Protein AF-A0A5K1K3C3-F1 (afdb_monomer_lite)

Foldseek 3Di:
DVVVLVVLVVLLVVLLVCLVVDDDPVVLVSLLSNLVSLQVQLVVLVVVCVVDPDLPVSVVSLLSSQASLLCSCFRSVQDDPCRLVVSVVSNQCSLCVRVVQPRLVPLVFQPDDPDDDDDDDDDDDDDDDPDLDQPDADPPDPDGAAEDADDDDLVCCQPPVLAGWYFHPCPCVPFCCLPSQPVLDLVSVCSLQGASHWAKKWWAQEPVDPRIDIDIDGSNVQSVLQVVQVVCVVVVHDRDIWIKRPFGLVCSNRVSVVSRDDDDPQQVSPHQADPVGNVDDFDPDPSSDRAGEIETHPNRDDPDDDDDDPDDPTCFHQYFYCHSVVSDGGGIRHNHDDPPVPPDDPD

Structure (mmCIF, N/CA/C/O backbone):
data_AF-A0A5K1K3C3-F1
#
_entry.id   AF-A0A5K1K3C3-F1
#
loop_
_atom_site.group_PDB
_atom_site.id
_atom_site.type_symbol
_atom_site.label_atom_id
_atom_site.label_alt_id
_atom_site.label_comp_id
_atom_site.label_asym_id
_atom_site.label_entity_id
_atom_site.label_seq_id
_atom_site.pdbx_PDB_ins_code
_atom_site.Cartn_x
_atom_site.Cartn_y
_atom_site.Cartn_z
_atom_site.occupancy
_atom_site.B_iso_or_equiv
_atom_site.auth_seq_id
_atom_site.auth_comp_id
_atom_site.auth_asym_id
_atom_site.auth_atom_id
_atom_site.pdbx_PDB_model_num
ATOM 1 N N . MET A 1 1 ? -6.745 3.877 31.885 1.00 77.50 1 MET A N 1
ATOM 2 C CA . MET A 1 1 ? -6.429 3.803 30.442 1.00 77.50 1 MET A CA 1
ATOM 3 C C . MET A 1 1 ? -5.864 5.116 29.915 1.00 77.50 1 MET A C 1
ATOM 5 O O . MET A 1 1 ? -4.872 5.071 29.201 1.00 77.50 1 MET A O 1
ATOM 9 N N . GLU A 1 2 ? -6.407 6.272 30.310 1.00 81.50 2 GLU A N 1
ATOM 10 C CA . GLU A 1 2 ? -5.939 7.590 29.838 1.00 81.50 2 GLU A CA 1
ATOM 11 C C . GLU A 1 2 ? -4.446 7.870 30.092 1.00 81.50 2 GLU A C 1
ATOM 13 O O . GLU A 1 2 ? -3.729 8.191 29.146 1.00 81.50 2 GLU A O 1
ATOM 18 N N . ASP A 1 3 ? -3.941 7.655 31.315 1.00 86.75 3 ASP A N 1
ATOM 19 C CA . ASP A 1 3 ? -2.515 7.872 31.634 1.00 86.75 3 ASP A CA 1
ATOM 20 C C . ASP A 1 3 ? -1.575 7.007 30.776 1.00 86.75 3 ASP A C 1
ATOM 22 O O . ASP A 1 3 ? -0.525 7.465 30.319 1.00 86.75 3 ASP A O 1
ATOM 26 N N . LEU A 1 4 ? -1.976 5.759 30.505 1.00 87.75 4 LEU A N 1
ATOM 27 C CA . LEU A 1 4 ? -1.226 4.849 29.641 1.00 87.75 4 LEU A CA 1
ATOM 28 C C . LEU A 1 4 ? -1.222 5.349 28.192 1.00 87.75 4 LEU A C 1
ATOM 30 O O . LEU A 1 4 ? -0.165 5.387 27.568 1.00 87.75 4 LEU A O 1
ATOM 34 N N . ARG A 1 5 ? -2.373 5.781 27.660 1.00 90.31 5 ARG A N 1
ATOM 35 C CA . ARG A 1 5 ? -2.473 6.335 26.298 1.00 90.31 5 ARG A CA 1
ATOM 36 C C . ARG A 1 5 ? -1.636 7.598 26.139 1.00 90.31 5 ARG A C 1
ATOM 38 O O . ARG A 1 5 ? -0.954 7.745 25.126 1.00 90.31 5 ARG A O 1
ATOM 45 N N . ALA A 1 6 ? -1.635 8.483 27.134 1.00 93.38 6 ALA A N 1
ATOM 46 C CA . ALA A 1 6 ? -0.799 9.680 27.126 1.00 93.38 6 ALA A CA 1
ATOM 47 C C . ALA A 1 6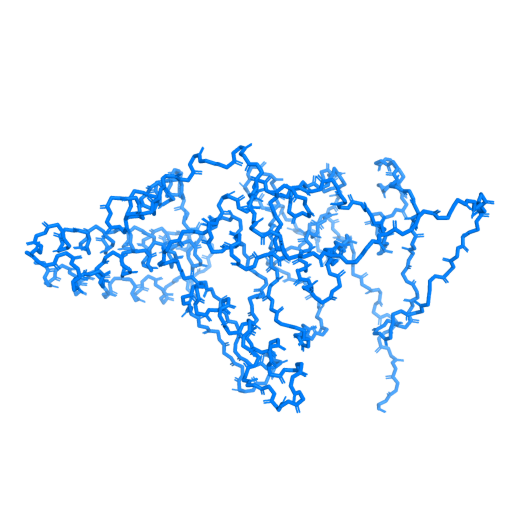 ? 0.696 9.320 27.104 1.00 93.38 6 ALA A C 1
ATOM 49 O O . ALA A 1 6 ? 1.454 9.864 26.296 1.00 93.38 6 ALA A O 1
ATOM 50 N N . ALA A 1 7 ? 1.118 8.359 27.934 1.00 95.88 7 ALA A N 1
ATOM 51 C CA . ALA A 1 7 ? 2.494 7.867 27.951 1.00 95.88 7 ALA A CA 1
ATOM 52 C C . ALA A 1 7 ? 2.900 7.228 26.610 1.00 95.88 7 ALA A C 1
ATOM 54 O O . ALA A 1 7 ? 3.941 7.584 26.055 1.00 95.88 7 ALA A O 1
ATOM 55 N N . LEU A 1 8 ? 2.058 6.350 26.053 1.00 96.62 8 LEU A N 1
ATOM 56 C CA . LEU A 1 8 ? 2.279 5.713 24.752 1.00 96.62 8 LEU A CA 1
ATOM 57 C C . LEU A 1 8 ? 2.338 6.745 23.621 1.00 96.62 8 LEU A C 1
ATOM 59 O O . LEU A 1 8 ? 3.254 6.708 22.810 1.00 96.62 8 LEU A O 1
ATOM 63 N N . THR A 1 9 ? 1.439 7.728 23.604 1.00 95.44 9 THR A N 1
ATOM 64 C CA . THR A 1 9 ? 1.430 8.795 22.587 1.00 95.44 9 THR A CA 1
ATOM 65 C C . THR A 1 9 ? 2.706 9.637 22.637 1.00 95.44 9 THR A C 1
ATOM 67 O O . THR A 1 9 ? 3.264 9.998 21.599 1.00 95.44 9 THR A O 1
ATOM 70 N N . ASN A 1 10 ? 3.203 9.948 23.837 1.00 96.69 10 ASN A N 1
ATOM 71 C CA . ASN A 1 10 ? 4.469 10.662 23.998 1.00 96.69 10 ASN A CA 1
ATOM 72 C C . ASN A 1 10 ? 5.657 9.819 23.518 1.00 96.69 10 ASN A C 1
ATOM 74 O O . ASN A 1 10 ? 6.536 10.343 22.831 1.00 96.69 10 ASN A O 1
ATOM 78 N N . LEU A 1 11 ? 5.658 8.518 23.820 1.00 97.06 11 LEU A N 1
ATOM 79 C CA . LEU A 1 11 ? 6.682 7.595 23.337 1.00 97.06 11 LEU A CA 1
ATOM 80 C C . LEU A 1 11 ? 6.641 7.444 21.810 1.00 97.06 11 LEU A C 1
ATOM 82 O O . LEU A 1 11 ? 7.696 7.473 21.186 1.00 97.06 11 LEU A O 1
ATOM 86 N N . LEU A 1 12 ? 5.453 7.370 21.201 1.00 96.75 12 LEU A N 1
ATOM 87 C CA . LEU A 1 12 ? 5.270 7.305 19.748 1.00 96.75 12 LEU A CA 1
ATOM 88 C C . LEU A 1 12 ? 5.893 8.525 19.059 1.00 96.75 12 LEU A C 1
ATOM 90 O O . LEU A 1 12 ? 6.676 8.386 18.121 1.00 96.75 12 LEU A O 1
ATOM 94 N N . LYS A 1 13 ? 5.597 9.731 19.566 1.00 95.50 13 LYS A N 1
ATOM 95 C CA . LYS A 1 13 ? 6.165 10.992 19.059 1.00 95.50 13 LYS A CA 1
ATOM 96 C C . LYS A 1 13 ? 7.682 11.030 19.203 1.00 95.50 13 LYS A C 1
ATOM 98 O O . LYS A 1 13 ? 8.371 11.494 18.296 1.00 95.50 13 LYS A O 1
ATOM 103 N N . HIS A 1 14 ? 8.203 10.551 20.331 1.00 95.38 14 HIS A N 1
ATOM 104 C CA . HIS A 1 14 ? 9.642 10.492 20.552 1.00 95.38 14 HIS A CA 1
ATOM 105 C C . HIS A 1 14 ? 10.311 9.499 19.596 1.00 95.38 14 HIS A C 1
ATOM 107 O O . HIS A 1 14 ? 11.241 9.884 18.897 1.00 95.38 14 HIS A O 1
ATOM 113 N N . ALA A 1 15 ? 9.785 8.278 19.477 1.00 95.00 15 ALA A N 1
ATOM 114 C CA . ALA A 1 15 ? 10.286 7.272 18.547 1.00 95.00 15 ALA A CA 1
ATOM 115 C C . ALA A 1 15 ? 10.249 7.765 17.091 1.00 95.00 15 ALA A C 1
ATOM 117 O O . ALA A 1 15 ? 11.205 7.544 16.353 1.00 95.00 15 ALA A O 1
ATOM 118 N N . HIS A 1 16 ? 9.194 8.491 16.697 1.00 93.38 16 HIS A N 1
ATOM 119 C CA . HIS A 1 16 ? 9.091 9.121 15.378 1.00 93.38 16 HIS A CA 1
ATOM 120 C C . HIS A 1 16 ? 10.171 10.172 15.123 1.00 93.38 16 HIS A C 1
ATOM 122 O O . HIS A 1 16 ? 10.790 10.193 14.062 1.00 93.38 16 HIS A O 1
ATOM 128 N N . LYS A 1 17 ? 10.454 11.017 16.114 1.00 92.62 17 LYS A N 1
ATOM 129 C CA . LYS A 1 17 ? 11.543 11.986 16.010 1.00 92.62 17 LYS A CA 1
ATOM 130 C C . LYS A 1 17 ? 12.901 11.288 15.889 1.00 92.62 17 LYS A C 1
ATOM 132 O O . LYS A 1 17 ? 13.693 11.641 15.023 1.00 92.62 17 LYS A O 1
ATOM 137 N N . GLU A 1 18 ? 13.155 10.299 16.741 1.00 92.31 18 GLU A N 1
ATOM 138 C CA . GLU A 1 18 ? 14.453 9.630 16.808 1.00 92.31 18 GLU A CA 1
ATOM 139 C C . GLU A 1 18 ? 14.731 8.746 15.585 1.00 92.31 18 GLU A C 1
ATOM 141 O O . GLU A 1 18 ? 15.882 8.646 15.159 1.00 92.31 18 GLU A O 1
ATOM 146 N N . MET A 1 19 ? 13.707 8.133 14.978 1.00 87.88 19 MET A N 1
ATOM 147 C CA . MET A 1 19 ? 13.891 7.360 13.742 1.00 87.88 19 MET A CA 1
ATOM 148 C C . MET A 1 19 ? 14.283 8.238 12.547 1.00 87.88 19 MET A C 1
ATOM 150 O O . MET A 1 19 ? 14.989 7.759 11.666 1.00 87.88 19 MET A O 1
ATOM 154 N N . ALA A 1 20 ? 13.857 9.506 12.523 1.00 81.44 20 ALA A N 1
ATOM 155 C CA . ALA A 1 20 ? 14.216 10.455 11.470 1.00 81.44 20 ALA A CA 1
ATOM 156 C C . ALA A 1 20 ? 15.634 11.022 11.650 1.00 81.44 20 ALA A C 1
ATOM 158 O O . ALA A 1 20 ? 16.271 11.409 10.677 1.00 81.44 20 ALA A O 1
ATOM 159 N N . SER A 1 21 ? 16.138 11.076 12.888 1.00 80.94 21 SER A N 1
ATOM 160 C CA . SER A 1 21 ? 17.444 11.663 13.214 1.00 80.94 21 SER A CA 1
ATOM 161 C C . SER A 1 21 ? 18.576 10.650 13.393 1.00 80.94 21 SER A C 1
ATOM 163 O O . SER A 1 21 ? 19.713 11.058 13.625 1.00 80.94 21 SER A O 1
ATOM 165 N N . THR A 1 22 ? 18.286 9.346 13.355 1.00 77.19 22 THR A N 1
ATOM 166 C CA . THR A 1 22 ? 19.252 8.304 13.726 1.00 77.19 22 THR A CA 1
ATOM 167 C C . THR A 1 22 ? 19.481 7.302 12.602 1.00 77.19 22 THR A C 1
ATOM 169 O O . THR A 1 22 ? 18.585 6.544 12.237 1.00 77.19 22 THR A O 1
ATOM 172 N N . GLU A 1 23 ? 20.721 7.215 12.125 1.00 67.88 23 GLU A N 1
ATOM 173 C CA . GLU A 1 23 ? 21.123 6.257 11.093 1.00 67.88 23 GLU A CA 1
ATOM 174 C C . GLU A 1 23 ? 21.506 4.874 11.666 1.00 67.88 23 GLU A C 1
ATOM 176 O O . GLU A 1 23 ? 21.776 4.689 12.861 1.00 67.88 23 GLU A O 1
ATOM 181 N N . GLY A 1 24 ? 21.530 3.862 10.794 1.00 64.38 24 GLY A N 1
ATOM 182 C CA . GLY A 1 24 ? 22.029 2.520 11.109 1.00 64.38 24 GLY A CA 1
ATOM 183 C C . GLY A 1 24 ? 21.177 1.720 12.108 1.00 64.38 24 GLY A C 1
ATOM 184 O O . GLY A 1 24 ? 19.947 1.797 12.138 1.00 64.38 24 GLY A O 1
ATOM 185 N N . MET A 1 25 ? 21.828 0.887 12.933 1.00 60.59 25 MET A N 1
ATOM 186 C CA . MET A 1 25 ? 21.143 -0.047 13.848 1.00 60.59 25 MET A CA 1
ATOM 187 C C . MET A 1 25 ? 20.255 0.647 14.890 1.00 60.59 25 MET A C 1
ATOM 189 O O . MET A 1 25 ? 19.236 0.089 15.296 1.00 60.59 25 MET A O 1
ATOM 193 N N . ARG A 1 26 ? 20.611 1.863 15.323 1.00 61.81 26 ARG A N 1
ATOM 194 C CA . ARG A 1 26 ? 19.817 2.614 16.306 1.00 61.81 26 ARG A CA 1
ATOM 195 C C . ARG A 1 26 ? 18.501 3.119 15.706 1.00 61.81 26 ARG A C 1
ATOM 197 O O . ARG A 1 26 ? 17.476 3.032 16.377 1.00 61.81 26 ARG A O 1
ATOM 204 N N . GLY A 1 27 ? 18.494 3.514 14.429 1.00 74.50 27 GLY A N 1
ATOM 205 C CA . GLY A 1 27 ? 17.262 3.815 13.691 1.00 74.50 27 GLY A CA 1
ATOM 206 C C . GLY A 1 27 ? 16.318 2.607 13.607 1.00 74.50 27 GLY A C 1
ATOM 207 O O . GLY A 1 27 ? 15.112 2.741 13.811 1.00 74.50 27 GLY A O 1
ATOM 208 N N . ARG A 1 28 ? 16.862 1.390 13.427 1.00 78.69 28 ARG A N 1
ATOM 209 C CA . ARG A 1 28 ? 16.061 0.146 13.447 1.00 78.69 28 ARG A CA 1
ATOM 210 C C . ARG A 1 28 ? 15.398 -0.105 14.806 1.00 78.69 28 ARG A C 1
ATOM 212 O O . ARG A 1 28 ? 14.257 -0.557 14.846 1.00 78.69 28 ARG A O 1
ATOM 219 N N . GLY A 1 29 ? 16.083 0.206 15.909 1.00 90.00 29 GLY A N 1
ATOM 220 C CA . GLY A 1 29 ? 15.519 0.104 17.259 1.00 90.00 29 GLY A CA 1
ATOM 221 C C . GLY A 1 29 ? 14.316 1.028 17.467 1.00 90.00 29 GLY A C 1
ATOM 222 O O . GLY A 1 29 ? 13.282 0.587 17.963 1.00 90.00 29 GLY A O 1
ATOM 223 N N . TRP A 1 30 ? 14.409 2.281 17.017 1.00 94.25 30 TRP A N 1
ATOM 224 C CA . TRP A 1 30 ? 13.308 3.241 17.131 1.00 94.25 30 TRP A CA 1
ATOM 225 C C . TRP A 1 30 ? 12.098 2.888 16.267 1.00 94.25 30 TRP A C 1
ATOM 227 O O . TRP A 1 30 ? 10.970 3.030 16.733 1.00 94.25 30 TRP A O 1
ATOM 237 N N . ARG A 1 31 ? 12.305 2.343 15.060 1.00 93.31 31 ARG A N 1
ATOM 238 C CA . ARG A 1 31 ? 11.202 1.822 14.231 1.00 93.31 31 ARG A CA 1
ATOM 239 C C . ARG A 1 31 ? 10.471 0.651 14.900 1.00 93.31 31 ARG A C 1
ATOM 241 O O . ARG A 1 31 ? 9.244 0.588 14.845 1.00 93.31 31 ARG A O 1
ATOM 248 N N . ARG A 1 32 ? 11.199 -0.236 15.593 1.00 94.44 32 ARG A N 1
ATOM 249 C CA . ARG A 1 32 ? 10.593 -1.308 16.409 1.00 94.44 32 ARG A CA 1
ATOM 250 C C . ARG A 1 32 ? 9.758 -0.740 17.553 1.00 94.44 32 ARG A C 1
ATOM 252 O O . ARG A 1 32 ? 8.612 -1.135 17.707 1.00 94.44 32 ARG A O 1
ATOM 259 N N . ILE A 1 33 ? 10.294 0.233 18.295 1.00 95.81 33 ILE A N 1
ATOM 260 C CA . ILE A 1 33 ? 9.555 0.900 19.380 1.00 95.81 33 ILE A CA 1
ATOM 261 C C . ILE A 1 33 ? 8.285 1.567 18.842 1.00 95.81 33 ILE A C 1
ATOM 263 O O . ILE A 1 33 ? 7.222 1.396 19.426 1.00 95.81 33 ILE A O 1
ATOM 267 N N . TYR A 1 34 ? 8.370 2.293 17.725 1.00 97.38 34 TYR A N 1
ATOM 268 C CA . TYR A 1 34 ? 7.203 2.916 17.098 1.00 97.38 34 TYR A CA 1
ATOM 269 C C . TYR A 1 34 ? 6.126 1.881 16.747 1.00 97.38 34 TYR A C 1
ATOM 271 O O . TYR A 1 34 ? 4.958 2.068 17.079 1.00 97.38 34 TYR A O 1
ATOM 279 N N . THR A 1 35 ? 6.539 0.765 16.143 1.00 97.69 35 THR A N 1
ATOM 280 C CA . THR A 1 35 ? 5.651 -0.350 15.781 1.00 97.69 35 THR A CA 1
ATOM 281 C C . THR A 1 35 ? 4.961 -0.938 17.008 1.00 97.69 35 THR A C 1
ATOM 283 O O . THR A 1 35 ? 3.736 -1.034 17.040 1.00 97.69 35 THR A O 1
ATOM 286 N N . ASP A 1 36 ? 5.730 -1.265 18.048 1.00 97.31 36 ASP A N 1
ATOM 287 C CA . ASP A 1 36 ? 5.202 -1.855 19.278 1.00 97.31 36 ASP A CA 1
ATOM 288 C C . ASP A 1 36 ? 4.220 -0.893 19.980 1.00 97.31 36 ASP A C 1
ATOM 290 O O . ASP A 1 36 ? 3.181 -1.316 20.485 1.00 97.31 36 ASP A O 1
ATOM 294 N N . VAL A 1 37 ? 4.491 0.418 19.965 1.00 98.06 37 VAL A N 1
ATOM 295 C CA . VAL A 1 37 ? 3.580 1.428 20.527 1.00 98.06 37 VAL A CA 1
ATOM 296 C C . VAL A 1 37 ? 2.280 1.535 19.729 1.00 98.06 37 VAL A C 1
ATOM 298 O O . VAL A 1 37 ? 1.218 1.621 20.343 1.00 98.06 37 VAL A O 1
ATOM 301 N N . CYS A 1 38 ? 2.330 1.493 18.394 1.00 98.44 38 CYS A N 1
ATOM 302 C CA . CYS A 1 38 ? 1.128 1.442 17.560 1.00 98.44 38 CYS A CA 1
ATOM 303 C C . CYS A 1 38 ? 0.254 0.224 17.885 1.00 98.44 38 CYS A C 1
ATOM 305 O O . CYS A 1 38 ? -0.954 0.373 18.054 1.00 98.44 38 CYS A O 1
ATOM 307 N N . ILE A 1 39 ? 0.859 -0.959 18.039 1.00 98.25 39 ILE A N 1
ATOM 308 C CA . ILE A 1 39 ? 0.142 -2.184 18.426 1.00 98.25 39 ILE A CA 1
ATOM 309 C C . ILE A 1 39 ? -0.520 -2.011 19.803 1.00 98.25 39 ILE A C 1
ATOM 311 O O . ILE A 1 39 ? -1.695 -2.327 19.977 1.00 98.25 39 ILE A O 1
ATOM 315 N N . LEU A 1 40 ? 0.199 -1.459 20.787 1.00 97.94 40 LEU A N 1
ATOM 316 C CA . LEU A 1 40 ? -0.350 -1.216 22.127 1.00 97.94 40 LEU A CA 1
ATOM 317 C C . LEU A 1 40 ? -1.496 -0.193 22.126 1.00 97.94 40 LEU A C 1
ATOM 319 O O . LEU A 1 40 ? -2.464 -0.360 22.869 1.00 97.94 40 LEU A O 1
ATOM 323 N N . LEU A 1 41 ? -1.404 0.856 21.304 1.00 98.12 41 LEU A N 1
ATOM 324 C CA . LEU A 1 41 ? -2.484 1.828 21.122 1.00 98.12 41 LEU A CA 1
ATOM 325 C C . LEU A 1 41 ? -3.708 1.188 20.456 1.00 98.12 41 LEU A C 1
ATOM 327 O O . LEU A 1 41 ? -4.823 1.419 20.918 1.00 98.12 41 LEU A O 1
ATOM 331 N N . ALA A 1 42 ? -3.503 0.331 19.452 1.00 98.00 42 ALA A N 1
ATOM 332 C CA . ALA A 1 42 ? -4.578 -0.433 18.827 1.00 98.00 42 ALA A CA 1
ATOM 333 C C . ALA A 1 42 ? -5.274 -1.363 19.834 1.00 98.00 42 ALA A C 1
ATOM 335 O O . ALA A 1 42 ? -6.500 -1.378 19.905 1.00 98.00 42 ALA A O 1
ATOM 336 N N . TYR A 1 43 ? -4.527 -2.064 20.693 1.00 97.19 43 TYR A N 1
ATOM 337 C CA . TYR A 1 43 ? -5.134 -2.856 21.768 1.00 97.19 43 TYR A CA 1
ATOM 338 C C . TYR A 1 43 ? -5.931 -2.008 22.754 1.00 97.19 43 TYR A C 1
ATOM 340 O O . TYR A 1 43 ? -7.015 -2.414 23.166 1.00 97.19 43 TYR A O 1
ATOM 348 N N . ALA A 1 44 ? -5.427 -0.832 23.129 1.00 96.12 44 ALA A N 1
ATOM 349 C CA . ALA A 1 44 ? -6.169 0.077 23.992 1.00 96.12 44 ALA A CA 1
ATOM 350 C C . ALA A 1 44 ? -7.493 0.517 23.340 1.00 96.12 44 ALA A C 1
ATOM 352 O O . ALA A 1 44 ? -8.519 0.528 24.015 1.00 96.12 44 ALA A O 1
ATOM 353 N N . ASP A 1 45 ? -7.483 0.813 22.035 1.00 96.06 45 ASP A N 1
ATOM 354 C CA . ASP A 1 45 ? -8.684 1.145 21.258 1.00 96.06 45 ASP A CA 1
ATOM 355 C C . ASP A 1 45 ? -9.694 -0.007 21.248 1.00 96.06 45 ASP A C 1
ATOM 357 O O . ASP A 1 45 ? -10.870 0.201 21.538 1.00 96.06 45 ASP A O 1
ATOM 361 N N . ILE A 1 46 ? -9.245 -1.239 21.006 1.00 96.31 46 ILE A N 1
ATOM 362 C CA . ILE A 1 46 ? -10.136 -2.407 20.999 1.00 96.31 46 ILE A CA 1
ATOM 363 C C . ILE A 1 46 ? -10.674 -2.743 22.396 1.00 96.31 46 ILE A C 1
ATOM 365 O O . ILE A 1 46 ? -11.827 -3.157 22.520 1.00 96.31 46 ILE A O 1
ATOM 369 N N . LEU A 1 47 ? -9.902 -2.518 23.462 1.00 94.50 47 LEU A N 1
ATOM 370 C CA . LEU A 1 47 ? -10.398 -2.668 24.833 1.00 94.50 47 LEU A CA 1
ATOM 371 C C . LEU A 1 47 ? -11.515 -1.667 25.147 1.00 94.50 47 LEU A C 1
ATOM 373 O O . LEU A 1 47 ? -12.530 -2.060 25.724 1.00 94.50 47 LEU A O 1
ATOM 377 N N . ASP A 1 48 ? -11.358 -0.407 24.735 1.00 93.12 48 ASP A N 1
ATOM 378 C CA . ASP A 1 48 ? -12.388 0.619 24.925 1.00 93.12 48 ASP A CA 1
ATOM 379 C C . ASP A 1 48 ? -13.640 0.300 24.083 1.00 93.12 48 ASP A C 1
ATOM 381 O O . ASP A 1 48 ? -14.758 0.362 24.597 1.00 93.12 48 ASP A O 1
ATOM 385 N N . PHE A 1 49 ? -13.471 -0.173 22.841 1.00 94.88 49 PHE A N 1
ATOM 386 C CA . PHE A 1 49 ? -14.582 -0.667 22.018 1.00 94.88 49 PHE A CA 1
ATOM 387 C C . PHE A 1 49 ? -15.311 -1.854 22.660 1.00 94.88 49 PHE A C 1
ATOM 389 O O . PHE A 1 49 ? -16.540 -1.905 22.681 1.00 94.88 49 PHE A O 1
ATOM 396 N N . SER A 1 50 ? -14.567 -2.816 23.212 1.00 91.94 50 SER A N 1
ATOM 397 C CA . SER A 1 50 ? -15.149 -3.989 23.866 1.00 91.94 50 SER A CA 1
ATOM 398 C C . SER A 1 50 ? -15.903 -3.632 25.147 1.00 91.94 50 SER A C 1
ATOM 400 O O . SER A 1 50 ? -16.830 -4.355 25.517 1.00 91.94 50 SER A O 1
ATOM 402 N N . ALA A 1 51 ? -15.494 -2.570 25.842 1.00 92.06 51 ALA A N 1
ATOM 403 C CA . ALA A 1 51 ? -16.164 -2.076 27.039 1.00 92.06 51 ALA A CA 1
ATOM 404 C C . ALA A 1 51 ? -17.383 -1.190 26.724 1.00 92.06 51 ALA A C 1
ATOM 406 O O . ALA A 1 51 ? -18.206 -0.960 27.614 1.00 92.06 51 ALA A O 1
ATOM 407 N N . SER A 1 52 ? -17.513 -0.704 25.484 1.00 90.88 52 SER A N 1
ATOM 408 C CA . SER A 1 52 ? -18.614 0.164 25.071 1.00 90.88 52 SER A CA 1
ATOM 409 C C . SER A 1 52 ? -19.967 -0.555 25.079 1.00 90.88 52 SER A C 1
ATOM 411 O O . SER A 1 52 ? -20.115 -1.698 24.635 1.00 90.88 52 SER A O 1
ATOM 413 N N . THR A 1 53 ? -20.988 0.161 25.556 1.00 86.75 53 THR A N 1
ATOM 414 C CA . THR A 1 53 ? -22.392 -0.259 25.496 1.00 86.75 53 THR A CA 1
ATOM 415 C C . THR A 1 53 ? -23.073 0.082 24.169 1.00 86.75 53 THR A C 1
ATOM 417 O O . THR A 1 53 ? -24.111 -0.507 23.876 1.00 86.75 53 THR A O 1
ATOM 420 N N . ASP A 1 54 ? -22.509 0.995 23.369 1.00 87.50 54 ASP A N 1
ATOM 421 C CA . ASP A 1 54 ? -23.031 1.398 22.056 1.00 87.50 54 ASP A CA 1
ATOM 422 C C . ASP A 1 54 ? -21.994 1.149 20.955 1.00 87.50 54 ASP A C 1
ATOM 424 O O . ASP A 1 54 ? -21.264 2.028 20.499 1.00 87.50 54 ASP A O 1
ATOM 428 N N . LYS A 1 55 ? -21.959 -0.098 20.484 1.00 82.12 55 LYS A N 1
ATOM 429 C CA . LYS A 1 55 ? -21.030 -0.530 19.433 1.00 82.12 55 LYS A CA 1
ATOM 430 C C . LYS A 1 55 ? -21.291 0.117 18.067 1.00 82.12 55 LYS A C 1
ATOM 432 O O . LYS A 1 55 ? -20.480 -0.062 17.159 1.00 82.12 55 LYS A O 1
ATOM 437 N N . VAL A 1 56 ? -22.426 0.795 17.876 1.00 79.88 56 VAL A N 1
ATOM 438 C CA . VAL A 1 56 ? -22.761 1.434 16.598 1.00 79.88 56 VAL A CA 1
ATOM 439 C C . VAL A 1 56 ? -22.129 2.817 16.528 1.00 79.88 56 VAL A C 1
ATOM 441 O O . VAL A 1 56 ? -21.477 3.121 15.528 1.00 79.88 56 VAL A O 1
ATOM 444 N N . GLU A 1 57 ? -22.285 3.624 17.578 1.00 79.25 57 GLU A N 1
ATOM 445 C CA . GLU A 1 57 ? -21.684 4.961 17.652 1.00 79.25 57 GLU A CA 1
ATOM 446 C C . GLU A 1 57 ? -20.164 4.894 17.869 1.00 79.25 57 GLU A C 1
ATOM 448 O O . GLU A 1 57 ? -19.409 5.641 17.243 1.00 79.25 57 GLU A O 1
ATOM 453 N N . ASP A 1 58 ? -19.684 3.917 18.642 1.00 87.62 58 ASP A N 1
ATOM 454 C CA . ASP A 1 58 ? -18.276 3.828 19.043 1.00 87.62 58 ASP A CA 1
ATOM 455 C C . ASP A 1 58 ? -17.362 3.108 18.036 1.00 87.62 58 ASP A C 1
ATOM 457 O O . ASP A 1 58 ? -16.239 2.706 18.357 1.00 87.62 58 ASP A O 1
ATOM 461 N N . LYS A 1 59 ? -17.774 3.011 16.764 1.00 90.69 59 LYS A N 1
ATOM 462 C CA . LYS A 1 59 ? -16.908 2.513 15.675 1.00 90.69 59 LYS A CA 1
ATOM 463 C C . LYS A 1 59 ? -15.634 3.343 15.480 1.00 90.69 59 LYS A C 1
ATOM 465 O O . LYS A 1 59 ? -14.697 2.877 14.833 1.00 90.69 59 LYS A O 1
ATOM 470 N N . VAL A 1 60 ? -15.568 4.541 16.064 1.00 94.25 60 VAL A N 1
ATOM 471 C CA . VAL A 1 60 ? -14.356 5.370 16.109 1.00 94.25 60 VAL A CA 1
ATOM 472 C C . VAL A 1 60 ? -13.149 4.617 16.679 1.00 94.25 60 VAL A C 1
ATOM 474 O O . VAL A 1 60 ? -12.039 4.811 16.185 1.00 94.25 60 VAL A O 1
ATOM 477 N N . PHE A 1 61 ? -13.346 3.720 17.653 1.00 96.31 61 PHE A N 1
ATOM 478 C CA . PHE A 1 61 ? -12.247 2.975 18.268 1.00 96.31 61 PHE A CA 1
ATOM 479 C C . PHE A 1 61 ? -11.635 1.929 17.317 1.00 96.31 61 PHE A C 1
ATOM 481 O O . PHE A 1 61 ? -10.431 2.015 17.082 1.00 96.31 61 PHE A O 1
ATOM 488 N N . PRO A 1 62 ? -12.395 1.008 16.682 1.00 97.38 62 PRO A N 1
ATOM 489 C CA . PRO A 1 62 ? -11.853 0.136 15.639 1.00 97.38 62 PRO A CA 1
ATOM 490 C C . PRO A 1 62 ? -11.155 0.893 14.504 1.00 97.38 62 PRO A C 1
ATOM 492 O O . PRO A 1 62 ? -10.077 0.491 14.080 1.00 97.38 62 PRO A O 1
ATOM 495 N N . PHE A 1 63 ? -11.717 2.0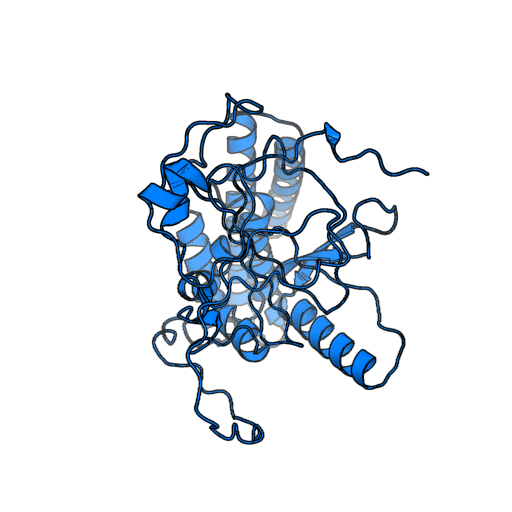16 14.038 1.00 97.50 63 PHE A N 1
ATOM 496 C CA . PHE A 1 63 ? -11.068 2.832 13.004 1.00 97.50 63 PHE A CA 1
ATOM 497 C C . PHE A 1 63 ? -9.748 3.456 13.485 1.00 97.50 63 PHE A C 1
ATOM 499 O O . PHE A 1 63 ? -8.772 3.487 12.737 1.00 97.50 63 PHE A O 1
ATOM 506 N N . SER A 1 64 ? -9.689 3.913 14.739 1.00 97.19 64 SER A N 1
ATOM 507 C CA . SER A 1 64 ? -8.451 4.386 15.372 1.00 97.19 64 SER A CA 1
ATOM 508 C C . SER A 1 64 ? -7.413 3.264 15.490 1.00 97.19 64 SER A C 1
ATOM 510 O O . SER A 1 64 ? -6.251 3.465 15.134 1.00 97.19 64 SER A O 1
ATOM 512 N N . ALA A 1 65 ? -7.832 2.061 15.891 1.00 98.25 65 ALA A N 1
ATOM 513 C CA . ALA A 1 65 ? -6.961 0.896 16.000 1.00 98.25 65 ALA A CA 1
ATOM 514 C C . ALA A 1 65 ? -6.336 0.533 14.645 1.00 98.25 65 ALA A C 1
ATOM 516 O O . ALA A 1 65 ? -5.114 0.426 14.538 1.00 98.25 65 ALA A O 1
ATOM 517 N N . LEU A 1 66 ? -7.163 0.421 13.599 1.00 98.44 66 LEU A N 1
ATOM 518 C CA . LEU A 1 66 ? -6.716 0.156 12.229 1.00 98.44 66 LEU A CA 1
ATOM 519 C C . LEU A 1 66 ? -5.754 1.236 11.731 1.00 98.44 66 LEU A C 1
ATOM 521 O O . LEU A 1 66 ? -4.716 0.916 11.156 1.00 98.44 66 LEU A O 1
ATOM 525 N N . SER A 1 67 ? -6.044 2.505 12.030 1.00 98.25 67 SER A N 1
ATOM 526 C CA . SER A 1 67 ? -5.145 3.611 11.711 1.00 98.25 67 SER A CA 1
ATOM 527 C C . SER A 1 67 ? -3.774 3.432 12.370 1.00 98.25 67 SER A C 1
ATOM 529 O O . SER A 1 67 ? -2.763 3.503 11.675 1.00 98.25 67 SER A O 1
ATOM 531 N N . HIS A 1 68 ? -3.700 3.135 13.673 1.00 98.44 68 HIS A N 1
ATOM 532 C CA . HIS A 1 68 ? -2.422 2.887 14.355 1.00 98.44 68 HIS A CA 1
ATOM 533 C C . HIS A 1 68 ? -1.633 1.730 13.721 1.00 98.44 68 HIS A C 1
ATOM 535 O O . HIS A 1 68 ? -0.422 1.855 13.506 1.00 98.44 68 HIS A O 1
ATOM 541 N N . LEU A 1 69 ? -2.313 0.629 13.394 1.00 98.69 69 LEU A N 1
ATOM 542 C CA . LEU A 1 69 ? -1.712 -0.542 12.754 1.00 98.69 69 LEU A CA 1
ATOM 543 C C . LEU A 1 69 ? -1.170 -0.201 11.358 1.00 98.69 69 LEU A C 1
ATOM 545 O O . LEU A 1 69 ? -0.001 -0.468 11.082 1.00 98.69 69 LEU A O 1
ATOM 549 N N . ASP A 1 70 ? -1.937 0.497 10.524 1.00 98.50 70 ASP A N 1
ATOM 550 C CA . ASP A 1 70 ? -1.474 0.960 9.212 1.00 98.50 70 ASP A CA 1
ATOM 551 C C . ASP A 1 70 ? -0.293 1.939 9.319 1.00 98.50 70 ASP A C 1
ATOM 553 O O . ASP A 1 70 ? 0.668 1.828 8.560 1.00 98.50 70 ASP A O 1
ATOM 557 N N . HIS A 1 71 ? -0.284 2.849 10.301 1.00 97.75 71 HIS A N 1
ATOM 558 C CA . HIS A 1 71 ? 0.870 3.727 10.547 1.00 97.75 71 HIS A CA 1
ATOM 559 C C . HIS A 1 71 ? 2.134 2.926 10.877 1.00 97.75 71 HIS A C 1
ATOM 561 O O . HIS A 1 71 ? 3.227 3.304 10.459 1.00 97.75 71 HIS A O 1
ATOM 567 N N . SER A 1 72 ? 2.011 1.812 11.602 1.00 97.69 72 SER A N 1
ATOM 568 C CA . SER A 1 72 ? 3.164 0.961 11.914 1.00 97.69 72 SER A CA 1
ATOM 569 C C . SER A 1 72 ? 3.772 0.313 10.662 1.00 97.69 72 SER A C 1
ATOM 571 O O . SER A 1 72 ? 4.998 0.228 10.550 1.00 97.69 72 SER A O 1
ATOM 573 N N . ILE A 1 73 ? 2.934 -0.052 9.686 1.00 97.00 73 ILE A N 1
ATOM 574 C CA . ILE A 1 73 ? 3.368 -0.582 8.389 1.00 97.00 73 ILE A CA 1
ATOM 575 C C . ILE A 1 73 ? 3.990 0.541 7.554 1.00 97.00 73 ILE A C 1
ATOM 577 O O . ILE A 1 73 ? 5.122 0.414 7.100 1.00 97.00 73 ILE A O 1
ATOM 581 N N . VAL A 1 74 ? 3.281 1.659 7.387 1.00 94.94 74 VAL A N 1
ATOM 582 C CA . VAL A 1 74 ? 3.655 2.731 6.451 1.00 94.94 74 VAL A CA 1
ATOM 583 C C . VAL A 1 74 ? 4.870 3.530 6.929 1.00 94.94 74 VAL A C 1
ATOM 585 O O . VAL A 1 74 ? 5.764 3.816 6.141 1.00 94.94 74 VAL A O 1
ATOM 588 N N . ILE A 1 75 ? 4.923 3.900 8.212 1.00 93.00 75 ILE A N 1
ATOM 589 C CA . ILE A 1 75 ? 5.957 4.811 8.736 1.00 93.00 75 ILE A CA 1
ATOM 590 C C . ILE A 1 75 ? 7.187 4.040 9.212 1.00 93.00 75 ILE A C 1
ATOM 592 O O . ILE A 1 75 ? 8.321 4.461 8.984 1.00 93.00 75 ILE A O 1
ATOM 596 N N . ALA A 1 76 ? 6.980 2.916 9.901 1.00 93.19 76 ALA A N 1
ATOM 597 C CA . ALA A 1 76 ? 8.080 2.156 10.485 1.00 93.19 76 ALA A CA 1
ATOM 598 C C . ALA A 1 76 ? 8.494 0.936 9.653 1.00 93.19 76 ALA A C 1
ATOM 600 O O . ALA A 1 76 ? 9.616 0.463 9.843 1.00 93.19 76 ALA A O 1
ATOM 601 N N . GLY A 1 77 ? 7.641 0.441 8.750 1.00 92.06 77 GLY A N 1
ATOM 602 C CA . GLY A 1 77 ? 7.870 -0.796 7.997 1.00 92.06 77 GLY A CA 1
ATOM 603 C C . GLY A 1 77 ? 7.614 -2.071 8.806 1.00 92.06 77 GLY A C 1
ATOM 604 O O . GLY A 1 77 ? 8.101 -3.126 8.416 1.00 92.06 77 GLY A O 1
ATOM 605 N N . ALA A 1 78 ? 6.940 -1.969 9.960 1.00 93.88 78 ALA A N 1
ATOM 606 C CA . ALA A 1 78 ? 6.677 -3.074 10.889 1.00 93.88 78 ALA A CA 1
ATOM 607 C C . ALA A 1 78 ? 7.889 -4.006 11.182 1.00 93.88 78 ALA A C 1
ATOM 609 O O . ALA A 1 78 ? 7.766 -5.230 11.108 1.00 93.88 78 ALA A O 1
ATOM 610 N N . PRO A 1 79 ? 9.089 -3.483 11.512 1.00 90.88 79 PRO A N 1
ATOM 611 C CA . PRO A 1 79 ? 10.300 -4.289 11.581 1.00 90.88 79 PRO A CA 1
ATOM 612 C C . PRO A 1 79 ? 10.296 -5.256 12.762 1.00 90.88 79 PRO A C 1
ATOM 614 O O . PRO A 1 79 ? 9.997 -4.878 13.892 1.00 90.88 79 PRO A O 1
ATOM 617 N N . GLY A 1 80 ? 10.820 -6.456 12.530 1.00 87.44 80 GLY A N 1
ATOM 618 C CA . GLY A 1 80 ? 11.004 -7.498 13.537 1.00 87.44 80 GLY A CA 1
ATOM 619 C C . GLY A 1 80 ? 10.167 -8.732 13.225 1.00 87.44 80 GLY A C 1
ATOM 620 O O . GLY A 1 80 ? 9.019 -8.618 12.815 1.00 87.44 80 GLY A O 1
ATOM 621 N N . ASP A 1 81 ? 10.766 -9.896 13.438 1.00 88.56 81 ASP A N 1
ATOM 622 C CA . ASP A 1 81 ? 10.237 -11.184 12.991 1.00 88.56 81 ASP A CA 1
ATOM 623 C C . ASP A 1 81 ? 8.795 -11.408 13.482 1.00 88.56 81 ASP A C 1
ATOM 625 O O . ASP A 1 81 ? 8.503 -11.236 14.671 1.00 88.56 81 ASP A O 1
ATOM 629 N N . GLY A 1 82 ? 7.896 -11.733 12.546 1.00 92.00 82 GLY A N 1
ATOM 630 C CA . GLY A 1 82 ? 6.474 -12.011 12.784 1.00 92.00 82 GLY A CA 1
ATOM 631 C C . GLY A 1 82 ? 5.590 -10.804 13.123 1.00 92.00 82 GLY A C 1
ATOM 632 O O . GLY A 1 82 ? 4.393 -10.978 13.330 1.00 92.00 82 GLY A O 1
ATOM 633 N N . ARG A 1 83 ? 6.128 -9.577 13.205 1.00 95.06 83 ARG A N 1
ATOM 634 C CA . ARG A 1 83 ? 5.310 -8.396 13.546 1.00 95.06 83 ARG A CA 1
ATOM 635 C C . ARG A 1 83 ? 4.372 -7.984 12.430 1.00 95.06 83 ARG A C 1
ATOM 637 O O . ARG A 1 83 ? 3.232 -7.658 12.729 1.00 95.06 83 ARG A O 1
ATOM 644 N N . LEU A 1 84 ? 4.848 -7.973 11.185 1.00 95.56 84 LEU A N 1
ATOM 645 C CA . LEU A 1 84 ? 4.002 -7.628 10.046 1.00 95.56 84 LEU A CA 1
ATOM 646 C C . LEU A 1 84 ? 2.808 -8.586 9.962 1.00 95.56 84 LEU A C 1
ATOM 648 O O . LEU A 1 84 ? 1.677 -8.118 9.918 1.00 95.56 84 LEU A O 1
ATOM 652 N N . ASP A 1 85 ? 3.056 -9.893 10.062 1.00 95.94 85 ASP A N 1
ATOM 653 C CA . ASP A 1 85 ? 2.002 -10.915 10.062 1.00 95.94 85 ASP A CA 1
ATOM 654 C C . ASP A 1 85 ? 1.021 -10.706 11.220 1.00 95.94 85 ASP A C 1
ATOM 656 O O . ASP A 1 85 ? -0.180 -10.611 11.001 1.00 95.94 85 ASP A O 1
ATOM 660 N N . ALA A 1 86 ? 1.524 -10.501 12.443 1.00 97.31 86 ALA A N 1
ATOM 661 C CA . ALA A 1 86 ? 0.669 -10.230 13.596 1.00 97.31 86 ALA A CA 1
ATOM 662 C C . ALA A 1 86 ? -0.166 -8.947 13.431 1.00 97.31 86 ALA A C 1
ATOM 664 O O . ALA A 1 86 ? -1.312 -8.896 13.865 1.00 97.31 86 ALA A O 1
ATOM 665 N N . ILE A 1 87 ? 0.389 -7.896 12.821 1.00 98.50 87 ILE A N 1
ATOM 666 C CA . ILE A 1 87 ? -0.342 -6.657 12.532 1.00 98.50 87 ILE A CA 1
ATOM 667 C C . ILE A 1 87 ? -1.451 -6.913 11.506 1.00 98.50 87 ILE A C 1
ATOM 669 O O . ILE A 1 87 ? -2.560 -6.416 11.691 1.00 98.50 87 ILE A O 1
ATOM 673 N N . LEU A 1 88 ? -1.166 -7.672 10.448 1.00 97.69 88 LEU A N 1
ATOM 674 C CA . LEU A 1 88 ? -2.143 -8.024 9.418 1.00 97.69 88 LEU A CA 1
ATOM 675 C C . LEU A 1 88 ? -3.265 -8.906 9.991 1.00 97.69 88 LEU A C 1
ATOM 677 O O . LEU A 1 88 ? -4.433 -8.614 9.751 1.00 97.69 88 LEU A O 1
ATOM 681 N N . ASP A 1 89 ? -2.934 -9.883 10.838 1.00 96.75 89 ASP A N 1
ATOM 682 C CA . ASP A 1 89 ? -3.915 -10.709 11.555 1.00 96.75 89 ASP A CA 1
ATOM 683 C C . ASP A 1 89 ? -4.816 -9.861 12.468 1.00 96.75 89 ASP A C 1
ATOM 685 O O . ASP A 1 89 ? -6.028 -10.071 12.538 1.00 96.75 89 ASP A O 1
ATOM 689 N N . LEU A 1 90 ? -4.244 -8.868 13.163 1.00 97.94 90 LEU A N 1
ATOM 690 C CA . LEU A 1 90 ? -5.018 -7.932 13.983 1.00 97.94 90 LEU A CA 1
ATOM 691 C C . LEU A 1 90 ? -5.945 -7.060 13.138 1.00 97.94 90 LEU A C 1
ATOM 693 O O . LEU A 1 90 ? -7.080 -6.819 13.545 1.00 97.94 90 LEU A O 1
ATOM 697 N N . ILE A 1 91 ? -5.480 -6.578 11.985 1.00 98.06 91 ILE A N 1
ATOM 698 C CA . ILE A 1 91 ? -6.308 -5.809 11.051 1.00 98.06 91 ILE A CA 1
ATOM 699 C C . ILE A 1 91 ? -7.507 -6.649 10.608 1.00 98.06 91 ILE A C 1
ATOM 701 O O . ILE A 1 91 ? -8.642 -6.187 10.739 1.00 98.06 91 ILE A O 1
ATOM 705 N N . ASP A 1 92 ? -7.261 -7.879 10.157 1.00 95.75 92 ASP A N 1
ATOM 706 C CA . ASP A 1 92 ? -8.303 -8.790 9.687 1.00 95.75 92 ASP A CA 1
ATOM 707 C C . ASP A 1 92 ? -9.302 -9.109 10.812 1.00 95.75 92 ASP A C 1
ATOM 709 O O . ASP A 1 92 ? -10.513 -8.970 10.621 1.00 95.75 92 ASP A O 1
ATOM 713 N N . GLY A 1 93 ? -8.813 -9.412 12.019 1.00 95.94 93 GLY A N 1
ATOM 714 C CA . GLY A 1 93 ? -9.659 -9.661 13.190 1.00 95.94 93 GLY A CA 1
ATOM 715 C C . GLY A 1 93 ? -10.506 -8.451 13.599 1.00 95.94 93 GLY A C 1
ATOM 716 O O . GLY A 1 93 ? -11.691 -8.591 13.896 1.00 95.94 93 GLY A O 1
ATOM 717 N N . ILE A 1 94 ? -9.951 -7.234 13.565 1.00 97.12 94 ILE A N 1
ATOM 718 C CA . ILE A 1 94 ? -10.713 -6.008 13.860 1.00 97.12 94 ILE A CA 1
ATOM 719 C C . ILE A 1 94 ? -11.786 -5.770 12.790 1.00 97.12 94 ILE A C 1
ATOM 721 O O . ILE A 1 94 ? -12.926 -5.427 13.119 1.00 97.12 94 ILE A O 1
ATOM 725 N N . GLN A 1 95 ? -11.456 -5.951 11.511 1.00 95.88 95 GLN A N 1
ATOM 726 C CA . GLN A 1 95 ? -12.418 -5.788 10.421 1.00 95.88 95 GLN A CA 1
ATOM 727 C C . GLN A 1 95 ? -13.561 -6.807 10.512 1.00 95.88 95 GLN A C 1
ATOM 729 O O . GLN A 1 95 ? -14.725 -6.433 10.329 1.00 95.88 95 GLN A O 1
ATOM 734 N N . GLU A 1 96 ? -13.256 -8.062 10.834 1.00 94.19 96 GLU A N 1
ATOM 735 C CA . GLU A 1 96 ? -14.249 -9.125 10.974 1.00 94.19 96 GLU A CA 1
ATOM 736 C C . GLU A 1 96 ? -15.111 -8.942 12.228 1.00 94.19 96 GLU A C 1
ATOM 738 O O . GLU A 1 96 ? -16.333 -8.790 12.138 1.00 94.19 96 GLU A O 1
ATOM 743 N N . GLU A 1 97 ? -14.486 -8.885 13.402 1.00 93.25 97 GLU A N 1
ATOM 744 C CA . GLU A 1 97 ? -15.194 -8.938 14.682 1.00 93.25 97 GLU A CA 1
ATOM 745 C C . GLU A 1 97 ? -15.821 -7.598 15.085 1.00 93.25 97 GLU A C 1
ATOM 747 O O . GLU A 1 97 ? -16.878 -7.572 15.724 1.00 93.25 97 GLU A O 1
ATOM 752 N N . CYS A 1 98 ? -15.192 -6.472 14.728 1.00 94.38 98 CYS A N 1
ATOM 753 C CA . CYS A 1 98 ? -15.648 -5.146 15.158 1.00 94.38 98 CYS A CA 1
ATOM 754 C C . CYS A 1 98 ? -16.440 -4.405 14.077 1.00 94.38 98 CYS A C 1
ATOM 756 O O . CYS A 1 98 ? -17.343 -3.629 14.400 1.00 94.38 98 CYS A O 1
ATOM 758 N N . LEU A 1 99 ? -16.114 -4.621 12.798 1.00 92.94 99 LEU A N 1
ATOM 759 C CA . LEU A 1 99 ? -16.729 -3.896 11.681 1.00 92.94 99 LEU A CA 1
ATOM 760 C C . LEU A 1 99 ? -17.693 -4.751 10.846 1.00 92.94 99 LEU A C 1
ATOM 762 O O . LEU A 1 99 ? -18.427 -4.187 10.032 1.00 92.94 99 LEU A O 1
ATOM 766 N N . GLY A 1 100 ? -17.766 -6.064 11.094 1.00 87.44 100 GLY A N 1
ATOM 767 C CA . GLY A 1 100 ? -18.684 -6.976 10.411 1.00 87.44 100 GLY A CA 1
ATOM 768 C C . GLY A 1 100 ? -18.313 -7.232 8.950 1.00 87.44 100 GLY A C 1
ATOM 769 O O . GLY A 1 100 ? -19.189 -7.561 8.147 1.00 87.44 100 GLY A O 1
ATOM 770 N N . SER A 1 101 ? -17.041 -7.040 8.592 1.00 85.31 101 SER A N 1
ATOM 771 C CA . SER A 1 101 ? -16.519 -7.413 7.279 1.00 85.31 101 SER A CA 1
ATOM 772 C C . SER A 1 101 ? -16.417 -8.937 7.189 1.00 85.31 101 SER A C 1
ATOM 774 O O . SER A 1 101 ? -16.000 -9.568 8.157 1.00 85.31 101 SER A O 1
ATOM 776 N N . PRO A 1 102 ? -16.785 -9.577 6.068 1.00 75.62 102 PRO A N 1
ATOM 777 C CA . PRO A 1 102 ? -16.515 -10.998 5.906 1.00 75.62 102 PRO A CA 1
ATOM 778 C C . PRO A 1 102 ? -14.999 -11.256 5.952 1.00 75.62 102 PRO A C 1
ATOM 780 O O . PRO A 1 102 ? -14.235 -10.404 5.489 1.00 75.62 102 PRO A O 1
ATOM 783 N N . PRO A 1 103 ? -14.565 -12.427 6.452 1.00 65.38 103 PRO A N 1
ATOM 784 C CA . PRO A 1 103 ? -13.159 -12.781 6.469 1.00 65.38 103 PRO A CA 1
ATOM 785 C C . PRO A 1 103 ? -12.596 -12.758 5.055 1.00 65.38 103 PRO A C 1
ATOM 787 O O . PRO A 1 103 ? -13.206 -13.239 4.090 1.00 65.38 103 PRO A O 1
ATOM 790 N N . ASN A 1 104 ? -11.380 -12.244 4.969 1.00 57.97 104 ASN A N 1
ATOM 791 C CA . ASN A 1 104 ? -10.618 -12.084 3.747 1.00 57.97 104 ASN A CA 1
ATOM 792 C C . ASN A 1 104 ? -10.349 -13.400 2.981 1.00 57.97 104 ASN A C 1
ATOM 794 O O . ASN A 1 104 ? -9.900 -13.358 1.844 1.00 57.97 104 ASN A O 1
ATOM 798 N N . HIS A 1 105 ? -10.659 -14.577 3.535 1.00 49.06 105 HIS A N 1
ATOM 799 C CA . HIS A 1 105 ? -10.445 -15.889 2.905 1.00 49.06 105 HIS A CA 1
ATOM 800 C C . HIS A 1 105 ? -11.376 -16.237 1.721 1.00 49.06 105 HIS A C 1
ATOM 802 O O . HIS A 1 105 ? -11.320 -17.351 1.207 1.00 49.06 105 HIS A O 1
ATOM 808 N N . ARG A 1 106 ? -12.222 -15.319 1.233 1.00 50.19 106 ARG A N 1
ATOM 809 C CA . ARG A 1 106 ? -13.019 -15.522 -0.001 1.00 50.19 106 ARG A CA 1
ATOM 810 C C . ARG A 1 106 ? -12.305 -15.088 -1.298 1.00 50.19 106 ARG A C 1
ATOM 812 O O . ARG A 1 106 ? -12.976 -14.864 -2.301 1.00 50.19 106 ARG A O 1
ATOM 819 N N . ARG A 1 107 ? -10.972 -14.984 -1.291 1.00 53.97 107 ARG A N 1
ATOM 820 C CA . ARG A 1 107 ? -10.142 -14.484 -2.409 1.00 53.97 107 ARG A CA 1
ATOM 821 C C . ARG A 1 107 ? -9.854 -15.481 -3.542 1.00 53.97 107 ARG A C 1
ATOM 823 O O . ARG A 1 107 ? -9.394 -15.056 -4.588 1.00 53.97 107 ARG A O 1
ATOM 830 N N . ASP A 1 108 ? -10.175 -16.769 -3.400 1.00 49.34 108 ASP A N 1
ATOM 831 C CA . ASP A 1 108 ? -10.011 -17.737 -4.507 1.00 49.34 108 ASP A CA 1
ATOM 832 C C . ASP A 1 108 ? -11.138 -17.660 -5.558 1.00 49.34 108 ASP A C 1
ATOM 834 O O . ASP A 1 108 ? -11.108 -18.346 -6.583 1.00 49.34 108 ASP A O 1
ATOM 838 N N . ALA A 1 109 ? -12.180 -16.866 -5.297 1.00 57.38 109 ALA A N 1
ATOM 839 C CA . ALA A 1 109 ? -13.309 -16.712 -6.201 1.00 57.38 109 ALA A CA 1
ATOM 840 C C . ALA A 1 109 ? -13.132 -15.461 -7.078 1.00 57.38 109 ALA A C 1
ATOM 842 O O . ALA A 1 109 ? -12.827 -14.394 -6.545 1.00 57.38 109 ALA A O 1
ATOM 843 N N . PRO A 1 110 ? -13.412 -15.543 -8.395 1.00 64.38 110 PRO A N 1
ATOM 844 C CA . PRO A 1 110 ? -13.433 -14.366 -9.255 1.00 64.38 110 PRO A CA 1
ATOM 845 C C . PRO A 1 110 ? -14.362 -13.300 -8.671 1.00 64.38 110 PRO A C 1
ATOM 847 O O . PRO A 1 110 ? -15.480 -13.615 -8.249 1.00 64.38 110 PRO A O 1
ATOM 850 N N . PHE A 1 111 ? -13.933 -12.038 -8.677 1.00 70.06 111 PHE A N 1
ATOM 851 C CA . PHE A 1 111 ? -14.771 -10.942 -8.212 1.00 70.06 111 PHE A CA 1
ATOM 852 C C . PHE A 1 111 ? -15.960 -10.763 -9.165 1.00 70.06 111 PHE A C 1
ATOM 854 O O . PHE A 1 111 ? -15.820 -10.273 -10.287 1.00 70.06 111 PHE A O 1
ATOM 861 N N . VAL A 1 112 ? -17.154 -11.168 -8.728 1.00 58.69 112 VAL A N 1
ATOM 862 C CA . VAL A 1 112 ? -18.388 -10.995 -9.504 1.00 58.69 112 VAL A CA 1
ATOM 863 C C . VAL A 1 112 ? -18.936 -9.591 -9.253 1.00 58.69 112 VAL A C 1
ATOM 865 O O . VAL A 1 112 ? -19.818 -9.395 -8.421 1.00 58.69 112 VAL A O 1
ATOM 868 N N . ALA A 1 113 ? -18.419 -8.602 -9.981 1.00 50.31 113 ALA A N 1
ATOM 869 C CA . ALA A 1 113 ? -19.086 -7.307 -10.095 1.00 50.31 113 ALA A CA 1
ATOM 870 C C . ALA A 1 113 ? -20.381 -7.466 -10.915 1.00 50.31 113 ALA A C 1
ATOM 872 O O . ALA A 1 113 ? -20.405 -8.188 -11.916 1.00 50.31 113 ALA A O 1
ATOM 873 N N . ALA A 1 114 ? -21.458 -6.772 -10.541 1.00 42.31 114 ALA A N 1
ATOM 874 C CA . ALA A 1 114 ? -22.637 -6.656 -11.396 1.00 42.31 114 ALA A CA 1
ATOM 875 C C . ALA A 1 114 ? -22.262 -5.870 -12.669 1.00 42.31 114 ALA A C 1
ATOM 877 O O . ALA A 1 114 ? -22.098 -4.654 -12.636 1.00 42.31 114 ALA A O 1
ATOM 878 N N . VAL A 1 115 ? -22.077 -6.575 -13.786 1.00 35.91 115 VAL A N 1
ATOM 879 C CA . VAL A 1 115 ? -21.624 -6.023 -15.073 1.00 35.91 115 VAL A CA 1
ATOM 880 C C . VAL A 1 115 ? -22.670 -5.063 -15.673 1.00 35.91 115 VAL A C 1
ATOM 882 O O . VAL A 1 115 ? -23.787 -5.504 -15.957 1.00 35.91 115 VAL A O 1
ATOM 885 N N . PRO A 1 116 ? -22.343 -3.789 -15.971 1.00 36.34 116 PRO A N 1
ATOM 886 C CA . PRO A 1 116 ? -23.051 -3.015 -16.988 1.00 36.34 116 PRO A CA 1
ATOM 887 C C . PRO A 1 116 ? -22.625 -3.501 -18.388 1.00 36.34 116 PRO A C 1
ATOM 889 O O . PRO A 1 116 ? -21.459 -3.852 -18.580 1.00 36.34 116 PRO A O 1
ATOM 892 N N . PRO A 1 117 ? -23.525 -3.533 -19.387 1.00 33.00 117 PRO A N 1
ATOM 893 C CA . PRO A 1 117 ? -23.235 -4.132 -20.686 1.00 33.00 117 PRO A CA 1
ATOM 894 C C . PRO A 1 117 ? -22.135 -3.357 -21.423 1.00 33.00 117 PRO A C 1
ATOM 896 O O . PRO A 1 117 ? -22.330 -2.210 -21.822 1.00 33.00 117 PRO A O 1
ATOM 899 N N . SER A 1 118 ? -20.988 -4.004 -21.631 1.00 34.56 118 SER A N 1
ATOM 900 C CA . SER A 1 118 ? -19.939 -3.506 -22.523 1.00 34.56 118 SER A CA 1
ATOM 901 C C . SER A 1 118 ? -20.361 -3.708 -23.992 1.00 34.56 118 SER A C 1
ATOM 903 O O . SER A 1 118 ? -20.963 -4.742 -24.305 1.00 34.56 118 SER A O 1
ATOM 905 N N . PRO A 1 119 ? -20.075 -2.775 -24.921 1.00 39.53 119 PRO A N 1
ATOM 906 C CA . PRO A 1 119 ? -20.380 -2.961 -26.335 1.00 39.53 119 PRO A CA 1
ATOM 907 C C . PRO A 1 119 ? -19.428 -3.989 -26.974 1.00 39.53 119 PRO A C 1
ATOM 909 O O . PRO A 1 119 ? -18.212 -3.892 -26.840 1.00 39.53 119 PRO A O 1
ATOM 912 N N . ASN A 1 120 ? -20.014 -4.964 -27.676 1.00 33.72 120 ASN A N 1
ATOM 913 C CA . ASN A 1 120 ? -19.387 -6.068 -28.421 1.00 33.72 120 ASN A CA 1
ATOM 914 C C . ASN A 1 120 ? -17.981 -5.802 -29.009 1.00 33.72 120 ASN A C 1
ATOM 916 O O . ASN A 1 120 ? -17.827 -4.872 -29.806 1.00 33.72 120 ASN A O 1
ATOM 920 N N . PRO A 1 121 ? -17.013 -6.720 -28.820 1.00 38.03 121 PRO A N 1
ATOM 921 C CA . PRO A 1 121 ? -15.858 -6.825 -29.698 1.00 38.03 121 PRO A CA 1
ATOM 922 C C . PRO A 1 121 ? -16.229 -7.677 -30.924 1.00 38.03 121 PRO A C 1
ATOM 924 O O . PRO A 1 121 ? -16.439 -8.885 -30.828 1.00 38.03 121 PRO A O 1
ATOM 927 N N . ASN A 1 122 ? -16.323 -7.055 -32.101 1.00 30.03 122 ASN A N 1
ATOM 928 C CA . ASN A 1 122 ? -16.397 -7.802 -33.359 1.00 30.03 122 ASN A CA 1
ATOM 929 C C . ASN A 1 122 ? -15.022 -8.419 -33.682 1.00 30.03 122 ASN A C 1
ATOM 931 O O . ASN A 1 122 ? -14.021 -7.701 -33.641 1.00 30.03 122 ASN A O 1
ATOM 935 N N . PRO A 1 123 ? -14.946 -9.705 -34.070 1.00 39.44 123 PRO A N 1
ATOM 936 C CA . PRO A 1 123 ? -13.707 -10.327 -34.499 1.00 39.44 123 PRO A CA 1
ATOM 937 C C . PRO A 1 123 ? -13.521 -10.109 -36.004 1.00 39.44 123 PRO A C 1
ATOM 939 O O . PRO A 1 123 ? -14.282 -10.632 -36.818 1.00 39.44 123 PRO A O 1
ATOM 942 N N . THR A 1 124 ? -12.482 -9.378 -36.398 1.00 30.84 124 THR A N 1
ATOM 943 C CA . THR A 1 124 ? -11.959 -9.448 -37.769 1.00 30.84 124 THR A CA 1
ATOM 944 C C . THR A 1 124 ? -10.527 -9.948 -37.744 1.00 30.84 124 THR A C 1
ATOM 946 O O . THR A 1 124 ? -9.618 -9.298 -37.240 1.00 30.84 124 THR A O 1
ATOM 949 N N . SER A 1 125 ? -10.387 -11.153 -38.283 1.00 36.91 125 SER A N 1
ATOM 950 C CA . SER A 1 125 ? -9.175 -11.910 -38.571 1.00 36.91 125 SER A CA 1
ATOM 951 C C . SER A 1 125 ? -8.274 -11.271 -39.636 1.00 36.91 125 SER A C 1
ATOM 953 O O . SER A 1 125 ? -8.777 -10.623 -40.554 1.00 36.91 125 SER A O 1
ATOM 955 N N . ASN A 1 126 ? -6.995 -11.675 -39.590 1.00 32.06 126 ASN A N 1
ATOM 956 C CA . ASN A 1 126 ? -5.880 -11.479 -40.539 1.00 32.06 126 ASN A CA 1
ATOM 957 C C . ASN A 1 126 ? -5.124 -10.151 -40.348 1.00 32.06 126 ASN A C 1
ATOM 959 O O . ASN A 1 126 ? -5.736 -9.100 -40.272 1.00 32.06 126 ASN A O 1
ATOM 963 N N . SER A 1 127 ? -3.791 -10.112 -40.251 1.00 33.94 127 SER A N 1
ATOM 964 C CA . SER A 1 127 ? -2.788 -10.871 -41.012 1.00 33.94 127 SER A CA 1
ATOM 965 C C . SER A 1 127 ? -1.410 -10.910 -40.328 1.00 33.94 127 SER A C 1
ATOM 967 O O . SER A 1 127 ? -1.008 -9.940 -39.692 1.00 33.94 127 SER A O 1
ATOM 969 N N . ASN A 1 128 ? -0.649 -11.984 -40.572 1.00 43.09 128 ASN A N 1
ATOM 970 C CA . ASN A 1 128 ? 0.795 -12.074 -40.332 1.00 43.09 128 ASN A CA 1
ATOM 971 C C . ASN A 1 128 ? 1.554 -10.909 -40.995 1.00 43.09 128 ASN A C 1
ATOM 973 O O . ASN A 1 128 ? 1.611 -10.833 -42.222 1.00 43.09 128 ASN A O 1
ATOM 977 N N . SER A 1 129 ? 2.216 -10.075 -40.195 1.00 32.94 129 SER A N 1
ATOM 978 C CA . SER A 1 129 ? 3.308 -9.213 -40.649 1.00 32.94 129 SER A CA 1
ATOM 979 C C . SER A 1 129 ? 4.343 -9.057 -39.537 1.00 32.94 129 SER A C 1
ATOM 981 O O . SER A 1 129 ? 4.181 -8.259 -38.618 1.00 32.94 129 SER A O 1
ATOM 983 N N . THR A 1 130 ? 5.430 -9.822 -39.630 1.00 36.59 130 THR A N 1
ATOM 984 C CA . THR A 1 130 ? 6.705 -9.506 -38.978 1.00 36.59 130 THR A CA 1
ATOM 985 C C . THR A 1 130 ? 7.216 -8.184 -39.541 1.00 36.59 130 THR A C 1
ATOM 987 O O . THR A 1 130 ? 7.870 -8.150 -40.582 1.00 36.59 130 THR A O 1
ATOM 990 N N . SER A 1 131 ? 6.893 -7.089 -38.865 1.00 34.88 131 SER A N 1
ATOM 991 C CA . SER A 1 131 ? 7.500 -5.784 -39.089 1.00 34.88 131 SER A CA 1
ATOM 992 C C . SER A 1 131 ? 7.835 -5.194 -37.729 1.00 34.88 131 SER A C 1
ATOM 994 O O . SER A 1 131 ? 6.921 -4.913 -36.958 1.00 34.88 131 SER A O 1
ATOM 996 N N . ASN A 1 132 ? 9.128 -4.995 -37.456 1.00 40.06 132 ASN A N 1
ATOM 997 C CA . ASN A 1 132 ? 9.602 -4.143 -36.366 1.00 40.06 132 ASN A CA 1
ATOM 998 C C . ASN A 1 132 ? 9.020 -2.738 -36.582 1.00 40.06 132 ASN A C 1
ATOM 1000 O O . ASN A 1 132 ? 9.587 -1.922 -37.309 1.00 40.06 132 ASN A O 1
ATOM 1004 N N . SER A 1 133 ? 7.845 -2.488 -36.014 1.00 42.81 133 SER A N 1
ATOM 1005 C CA . SER A 1 133 ? 7.162 -1.205 -36.078 1.00 42.81 133 SER A CA 1
ATOM 1006 C C . SER A 1 133 ? 7.729 -0.318 -34.981 1.00 42.81 133 SER A C 1
ATOM 1008 O O . SER A 1 133 ? 7.497 -0.558 -33.796 1.00 42.81 133 SER A O 1
ATOM 1010 N N . VAL A 1 134 ? 8.465 0.721 -35.372 1.00 42.50 134 VAL A N 1
ATOM 1011 C CA . VAL A 1 134 ? 8.856 1.806 -34.468 1.00 42.50 134 VAL A CA 1
ATOM 1012 C C . VAL A 1 134 ? 7.568 2.469 -33.979 1.00 42.50 134 VAL A C 1
ATOM 1014 O O . VAL A 1 134 ? 6.842 3.077 -34.764 1.00 42.50 134 VAL A O 1
ATOM 1017 N N . ALA A 1 135 ? 7.240 2.295 -32.698 1.00 48.78 135 ALA A N 1
ATOM 1018 C CA . ALA A 1 135 ? 6.118 2.994 -32.088 1.00 48.78 135 ALA A CA 1
ATOM 1019 C C . ALA A 1 135 ? 6.377 4.508 -32.116 1.00 48.78 135 ALA A C 1
ATOM 1021 O O . ALA A 1 135 ? 7.528 4.946 -32.021 1.00 48.78 135 ALA A O 1
ATOM 1022 N N . ALA A 1 136 ? 5.303 5.292 -32.247 1.00 47.12 136 ALA A N 1
ATOM 1023 C CA . ALA A 1 136 ? 5.374 6.746 -32.167 1.00 47.12 136 ALA A CA 1
ATOM 1024 C C . ALA A 1 136 ? 6.151 7.170 -30.901 1.00 47.12 136 ALA A C 1
ATOM 1026 O O . ALA A 1 136 ? 5.982 6.529 -29.858 1.00 47.12 136 ALA A O 1
ATOM 1027 N N . PRO A 1 137 ? 7.009 8.206 -30.976 1.00 49.75 137 PRO A N 1
ATOM 1028 C CA . PRO A 1 137 ? 7.758 8.679 -29.820 1.00 49.75 137 PRO A CA 1
ATOM 1029 C C . PRO A 1 137 ? 6.794 8.992 -28.676 1.00 49.75 137 PRO A C 1
ATOM 1031 O O . PRO A 1 137 ? 5.771 9.648 -28.889 1.00 49.75 137 PRO A O 1
ATOM 1034 N N . LEU A 1 138 ? 7.113 8.536 -27.464 1.00 53.94 138 LEU A N 1
ATOM 1035 C CA . LEU A 1 138 ? 6.469 9.089 -26.279 1.00 53.94 138 LEU A CA 1
ATOM 1036 C C . LEU A 1 138 ? 6.779 10.589 -26.280 1.00 53.94 138 LEU A C 1
ATOM 1038 O O . LEU A 1 138 ? 7.944 10.962 -26.381 1.00 53.94 138 LEU A O 1
ATOM 1042 N N . LEU A 1 139 ? 5.758 11.445 -26.180 1.00 56.25 139 LEU A N 1
ATOM 1043 C CA . LEU A 1 139 ? 5.928 12.908 -26.206 1.00 56.25 139 LEU A CA 1
ATOM 1044 C C . LEU A 1 139 ? 6.908 13.419 -25.131 1.00 56.25 139 LEU A C 1
ATOM 1046 O O . LEU A 1 139 ? 7.421 14.525 -25.244 1.00 56.25 139 LEU A O 1
ATOM 1050 N N . SER A 1 140 ? 7.154 12.613 -24.097 1.00 59.66 140 SER A N 1
ATOM 1051 C CA . SER A 1 140 ? 8.036 12.892 -22.966 1.00 59.66 140 SER A CA 1
ATOM 1052 C C . SER A 1 140 ? 9.475 12.381 -23.116 1.00 59.66 140 SER A C 1
ATOM 1054 O O . SER A 1 140 ? 10.278 12.637 -22.223 1.00 59.66 140 SER A O 1
ATOM 1056 N N . ALA A 1 141 ? 9.822 11.654 -24.184 1.00 63.09 141 ALA A N 1
ATOM 1057 C CA . ALA A 1 141 ? 11.156 11.079 -24.366 1.00 63.09 141 ALA A CA 1
ATOM 1058 C C . ALA A 1 141 ? 11.765 11.483 -25.715 1.00 63.09 141 ALA A C 1
ATOM 1060 O O . ALA A 1 141 ? 11.193 11.214 -26.770 1.00 63.09 141 ALA A O 1
ATOM 1061 N N . GLU A 1 142 ? 12.966 12.067 -25.687 1.00 67.50 142 GLU A N 1
ATOM 1062 C CA . GLU A 1 142 ? 13.698 12.446 -26.907 1.00 67.50 142 GLU A CA 1
ATOM 1063 C C . GLU A 1 142 ? 14.115 11.230 -27.749 1.00 67.50 142 GLU A C 1
ATOM 1065 O O . GLU A 1 142 ? 14.186 11.302 -28.978 1.00 67.50 142 GLU A O 1
ATOM 1070 N N . LYS A 1 143 ? 14.368 10.086 -27.098 1.00 72.38 143 LYS A N 1
ATOM 1071 C CA . LYS A 1 143 ? 14.736 8.821 -27.745 1.00 72.38 143 LYS A CA 1
ATOM 1072 C C . LYS A 1 143 ? 13.588 7.821 -27.669 1.00 72.38 143 LYS A C 1
ATOM 1074 O O . LYS A 1 143 ? 12.956 7.650 -26.629 1.00 72.38 143 LYS A O 1
ATOM 1079 N N . SER A 1 144 ? 13.355 7.112 -28.774 1.00 76.44 144 SER A N 1
ATOM 1080 C CA . SER A 1 144 ? 12.399 6.003 -28.809 1.00 76.44 144 SER A CA 1
ATOM 1081 C C . SER A 1 144 ? 12.885 4.858 -27.915 1.00 76.44 144 SER A C 1
ATOM 1083 O O . SER A 1 144 ? 14.048 4.454 -27.983 1.00 76.44 144 SER A O 1
ATOM 1085 N N . VAL A 1 145 ? 11.989 4.335 -27.079 1.00 80.75 145 VAL A N 1
ATOM 1086 C CA . VAL A 1 145 ? 12.251 3.161 -26.241 1.00 80.75 145 VAL A CA 1
ATOM 1087 C C . VAL A 1 145 ? 12.027 1.897 -27.072 1.00 80.75 145 VAL A C 1
ATOM 1089 O O . VAL A 1 145 ? 11.030 1.784 -27.786 1.00 80.75 145 VAL A O 1
ATOM 1092 N N . LEU A 1 146 ? 12.949 0.933 -26.978 1.00 84.25 146 LEU A N 1
ATOM 1093 C CA . LEU A 1 146 ? 12.855 -0.338 -27.698 1.00 84.25 146 LEU A CA 1
ATOM 1094 C C . LEU A 1 146 ? 11.559 -1.067 -27.325 1.00 84.25 146 LEU A C 1
ATOM 1096 O O . LEU A 1 146 ? 11.322 -1.341 -26.156 1.00 84.25 146 LEU A O 1
ATOM 1100 N N . ARG A 1 147 ? 10.743 -1.435 -28.310 1.00 83.50 147 ARG A N 1
ATOM 1101 C CA . ARG A 1 147 ? 9.538 -2.249 -28.116 1.00 83.50 147 ARG A CA 1
ATOM 1102 C C . ARG A 1 147 ? 9.796 -3.659 -28.632 1.00 83.50 147 ARG A C 1
ATOM 1104 O O . ARG A 1 147 ? 10.238 -3.812 -29.768 1.00 83.50 147 ARG A O 1
ATOM 1111 N N . LEU A 1 148 ? 9.541 -4.669 -27.805 1.00 85.00 148 LEU A N 1
ATOM 1112 C CA . LEU A 1 148 ? 9.650 -6.075 -28.189 1.00 85.00 148 LEU A CA 1
ATOM 1113 C C . LEU A 1 148 ? 8.254 -6.694 -28.183 1.00 85.00 148 LEU A C 1
ATOM 1115 O O . LEU A 1 148 ? 7.550 -6.611 -27.182 1.00 85.00 148 LEU A O 1
ATOM 1119 N N . ASP A 1 149 ? 7.865 -7.324 -29.290 1.00 87.88 149 ASP A N 1
ATOM 1120 C CA . ASP A 1 149 ? 6.541 -7.952 -29.416 1.00 87.88 149 ASP A CA 1
ATOM 1121 C C . ASP A 1 149 ? 6.444 -9.289 -28.668 1.00 87.88 149 ASP A C 1
ATOM 1123 O O . ASP A 1 149 ? 5.352 -9.780 -28.397 1.00 87.88 149 ASP A O 1
ATOM 1127 N N . THR A 1 150 ? 7.588 -9.883 -28.329 1.00 88.12 150 THR A N 1
ATOM 1128 C CA . THR A 1 150 ? 7.678 -11.134 -27.573 1.00 88.12 150 THR A CA 1
ATOM 1129 C C . THR A 1 150 ? 8.634 -10.974 -26.395 1.00 88.12 150 THR A C 1
ATOM 1131 O O . THR A 1 150 ? 9.698 -10.366 -26.577 1.00 88.12 150 THR A O 1
ATOM 1134 N N . PRO A 1 151 ? 8.333 -11.570 -25.229 1.00 87.44 151 PRO A N 1
ATOM 1135 C CA . PRO A 1 151 ? 9.243 -11.553 -24.090 1.00 87.44 151 PRO A CA 1
ATOM 1136 C C . PRO A 1 151 ? 10.603 -12.178 -24.459 1.00 87.44 151 PRO A C 1
ATOM 1138 O O . PRO A 1 151 ? 10.640 -13.294 -24.987 1.00 87.44 151 PRO A O 1
ATOM 1141 N N . PRO A 1 152 ? 11.737 -11.486 -24.238 1.00 89.12 152 PRO A N 1
ATOM 1142 C CA . PRO A 1 152 ? 13.060 -12.046 -24.496 1.00 89.12 152 PRO A CA 1
ATOM 1143 C C . PRO A 1 152 ? 13.353 -13.220 -23.555 1.00 89.12 152 PRO A C 1
ATOM 1145 O O . PRO A 1 152 ? 12.889 -13.254 -22.417 1.00 89.12 152 PRO A O 1
ATOM 1148 N N . SER A 1 153 ? 14.195 -14.165 -23.979 1.00 92.88 153 SER A N 1
ATOM 1149 C CA . SER A 1 153 ? 14.720 -15.163 -23.038 1.00 92.88 153 SER A CA 1
ATOM 1150 C C . SER A 1 153 ? 15.568 -14.493 -21.952 1.00 92.88 153 SER A C 1
ATOM 1152 O O . SER A 1 153 ? 16.200 -13.465 -22.210 1.00 92.88 153 SER A O 1
ATOM 1154 N N . LEU A 1 154 ? 15.656 -15.106 -20.767 1.00 89.06 154 LEU A N 1
ATOM 1155 C CA . LEU A 1 154 ? 16.467 -14.594 -19.654 1.00 89.06 154 LEU A CA 1
ATOM 1156 C C . LEU A 1 154 ? 17.925 -14.325 -20.070 1.00 89.06 154 LEU A C 1
ATOM 1158 O O . LEU A 1 154 ? 18.467 -13.258 -19.804 1.00 89.06 154 LEU A O 1
ATOM 1162 N N . GLY A 1 155 ? 18.536 -15.239 -20.831 1.00 91.50 155 GLY A N 1
ATOM 1163 C CA . GLY A 1 155 ? 19.894 -15.047 -21.354 1.00 91.50 155 GLY A CA 1
ATOM 1164 C C . GLY A 1 155 ? 20.015 -13.869 -22.329 1.00 91.50 155 GLY A C 1
ATOM 1165 O O . GLY A 1 155 ? 21.021 -13.163 -22.323 1.00 91.50 155 GLY A O 1
ATOM 1166 N N . THR A 1 156 ? 18.982 -13.610 -23.140 1.00 92.00 156 THR A N 1
ATOM 1167 C CA . THR A 1 156 ? 18.946 -12.426 -24.018 1.00 92.00 156 THR A CA 1
ATOM 1168 C C . THR A 1 156 ? 18.801 -11.147 -23.204 1.00 92.00 156 THR A C 1
ATOM 1170 O O . THR A 1 156 ? 19.462 -10.155 -23.514 1.00 92.00 156 THR A O 1
ATOM 1173 N N . PHE A 1 157 ? 17.965 -11.174 -22.164 1.00 88.25 157 PHE A N 1
ATOM 1174 C CA . PHE A 1 157 ? 17.812 -10.061 -21.240 1.00 88.25 157 PHE A CA 1
ATOM 1175 C C . PHE A 1 157 ? 19.152 -9.714 -20.582 1.00 88.25 157 PHE A C 1
ATOM 1177 O O . PHE A 1 157 ? 19.654 -8.612 -20.795 1.00 88.25 157 PHE A O 1
ATOM 1184 N N . ILE A 1 158 ? 19.787 -10.680 -19.915 1.00 86.56 158 ILE A N 1
ATOM 1185 C CA . ILE A 1 158 ? 21.064 -10.493 -19.211 1.00 86.56 158 ILE A CA 1
ATOM 1186 C C . ILE A 1 158 ? 22.156 -9.981 -20.153 1.00 86.56 158 ILE A C 1
ATOM 1188 O O . ILE A 1 158 ? 22.846 -9.019 -19.831 1.00 86.56 158 ILE A O 1
ATOM 1192 N N . ALA A 1 159 ? 22.307 -10.593 -21.331 1.00 88.38 159 ALA A N 1
ATOM 1193 C CA . ALA A 1 159 ? 23.424 -10.287 -22.219 1.00 88.38 159 ALA A CA 1
ATOM 1194 C C . ALA A 1 159 ? 23.247 -8.995 -23.029 1.00 88.38 159 ALA A C 1
ATOM 1196 O O . ALA A 1 159 ? 24.224 -8.488 -23.581 1.00 88.38 159 ALA A O 1
ATOM 1197 N N . ARG A 1 160 ? 22.009 -8.516 -23.222 1.00 86.44 160 ARG A N 1
ATOM 1198 C CA . ARG A 1 160 ? 21.736 -7.460 -24.211 1.00 86.44 160 ARG A CA 1
ATOM 1199 C C . ARG A 1 160 ? 20.745 -6.399 -23.777 1.00 86.44 160 ARG A C 1
ATOM 1201 O O . ARG A 1 160 ? 20.735 -5.363 -24.427 1.00 86.44 160 ARG A O 1
ATOM 1208 N N . LEU A 1 161 ? 19.856 -6.639 -22.822 1.00 84.62 161 LEU A N 1
ATOM 1209 C CA . LEU A 1 161 ? 18.750 -5.720 -22.503 1.00 84.62 161 LEU A CA 1
ATOM 1210 C C . LEU A 1 161 ? 18.827 -5.173 -21.076 1.00 84.62 161 LEU A C 1
ATOM 1212 O O . LEU A 1 161 ? 18.255 -4.126 -20.815 1.00 84.62 161 LEU A O 1
ATOM 1216 N N . SER A 1 162 ? 19.591 -5.823 -20.202 1.00 80.62 162 SER A N 1
ATOM 1217 C CA . SER A 1 162 ? 19.808 -5.489 -18.792 1.00 80.62 162 SER A CA 1
ATOM 1218 C C . SER A 1 162 ? 20.442 -4.123 -18.526 1.00 80.62 162 SER A C 1
ATOM 1220 O O . SER A 1 162 ? 20.599 -3.758 -17.372 1.00 80.62 162 SER A O 1
ATOM 1222 N N . SER A 1 163 ? 20.787 -3.329 -19.535 1.00 76.75 163 SER A N 1
ATOM 1223 C CA . SER A 1 163 ? 21.330 -1.974 -19.361 1.00 76.75 163 SER A CA 1
ATOM 1224 C C . SER A 1 163 ? 20.641 -0.930 -20.239 1.00 76.75 163 SER A C 1
ATOM 1226 O O . SER A 1 163 ? 21.172 0.164 -20.438 1.00 76.75 163 SER A O 1
ATOM 1228 N N . ARG A 1 164 ? 19.463 -1.247 -20.791 1.00 74.19 164 ARG A N 1
ATOM 1229 C CA . ARG A 1 164 ? 18.688 -0.317 -21.620 1.00 74.19 164 ARG A CA 1
ATOM 1230 C C . ARG A 1 164 ? 17.187 -0.475 -21.393 1.00 74.19 164 ARG A C 1
ATOM 1232 O O . ARG A 1 164 ? 16.716 -1.598 -21.244 1.00 74.19 164 ARG A O 1
ATOM 1239 N N . PRO A 1 165 ? 16.414 0.619 -21.440 1.00 77.81 165 PRO A N 1
ATOM 1240 C CA . PRO A 1 165 ? 14.967 0.539 -21.314 1.00 77.81 165 PRO A CA 1
ATOM 1241 C C . PRO A 1 165 ? 14.349 -0.172 -22.525 1.00 77.81 165 PRO A C 1
ATOM 1243 O O . PRO A 1 165 ? 14.746 0.053 -23.675 1.00 77.81 165 PRO A O 1
ATOM 1246 N N . PHE A 1 166 ? 13.344 -1.006 -22.269 1.00 80.31 166 PHE A N 1
ATOM 1247 C CA . PHE A 1 166 ? 12.505 -1.615 -23.297 1.00 80.31 166 PHE A CA 1
ATOM 1248 C C . PHE A 1 166 ? 11.060 -1.782 -22.806 1.00 80.31 166 PHE A C 1
ATOM 1250 O O . PHE A 1 166 ? 10.787 -1.758 -21.608 1.00 80.31 166 PHE A O 1
ATOM 1257 N N . LEU A 1 167 ? 10.132 -1.945 -23.747 1.00 81.25 167 LEU A N 1
ATOM 1258 C CA . LEU A 1 167 ? 8.709 -2.167 -23.516 1.00 81.25 167 LEU A CA 1
ATOM 1259 C C . LEU A 1 167 ? 8.322 -3.579 -23.957 1.00 81.25 167 LEU A C 1
ATOM 1261 O O . LEU A 1 167 ? 8.681 -3.996 -25.062 1.00 81.25 167 LEU A O 1
ATOM 1265 N N . LEU A 1 168 ? 7.535 -4.262 -23.121 1.00 83.25 168 LEU A N 1
ATOM 1266 C CA . LEU A 1 168 ? 6.878 -5.537 -23.426 1.00 83.25 168 LEU A CA 1
ATOM 1267 C C . LEU A 1 168 ? 5.350 -5.352 -23.396 1.00 83.25 168 LEU A C 1
ATOM 1269 O O . LEU A 1 168 ? 4.723 -5.518 -22.348 1.00 83.25 168 LEU A O 1
ATOM 1273 N N . PRO A 1 169 ? 4.723 -4.965 -24.519 1.00 79.50 169 PRO A N 1
ATOM 1274 C CA . PRO A 1 169 ? 3.274 -4.829 -24.591 1.00 79.50 169 PRO A CA 1
ATOM 1275 C C . PRO A 1 169 ? 2.587 -6.170 -24.323 1.00 79.50 169 PRO A C 1
ATOM 1277 O O . PRO A 1 169 ? 2.992 -7.195 -24.860 1.00 79.50 169 PRO A O 1
ATOM 1280 N N . GLY A 1 170 ? 1.525 -6.155 -23.519 1.00 79.31 170 GLY A N 1
ATOM 1281 C CA . GLY A 1 170 ? 0.732 -7.352 -23.228 1.00 79.31 170 GLY A CA 1
ATOM 1282 C C . GLY A 1 170 ? 1.388 -8.349 -22.266 1.00 79.31 170 GLY A C 1
ATOM 1283 O O . GLY A 1 170 ? 0.799 -9.383 -21.981 1.00 79.31 170 GLY A O 1
ATOM 1284 N N . PHE A 1 171 ? 2.570 -8.043 -21.724 1.00 83.75 171 PHE A N 1
ATOM 1285 C CA . PHE A 1 171 ? 3.282 -8.947 -20.817 1.00 83.75 171 PHE A CA 1
ATOM 1286 C C . PHE A 1 171 ? 2.538 -9.219 -19.504 1.00 83.75 171 PHE A C 1
ATOM 1288 O O . PHE A 1 171 ? 2.706 -10.269 -18.900 1.00 83.75 171 PHE A O 1
ATOM 1295 N N . LEU A 1 172 ? 1.691 -8.280 -19.085 1.00 82.88 172 LEU A N 1
ATOM 1296 C CA . LEU A 1 172 ? 0.940 -8.364 -17.835 1.00 82.88 172 LEU A CA 1
ATOM 1297 C C . LEU A 1 172 ? -0.447 -8.988 -17.992 1.00 82.88 172 LEU A C 1
ATOM 1299 O O . LEU A 1 172 ? -1.170 -9.062 -17.008 1.00 82.88 172 LEU A O 1
ATOM 1303 N N . LEU A 1 173 ? -0.850 -9.394 -19.204 1.00 84.75 173 LEU A N 1
ATOM 1304 C CA . LEU A 1 173 ? -2.229 -9.823 -19.484 1.00 84.75 173 LEU A CA 1
ATOM 1305 C C . LEU A 1 173 ? -2.694 -11.001 -18.622 1.00 84.75 173 LEU A C 1
ATOM 1307 O O . LEU A 1 173 ? -3.894 -11.142 -18.418 1.00 84.75 173 LEU A O 1
ATOM 1311 N N . ASP A 1 174 ? -1.765 -11.797 -18.094 1.00 87.31 174 ASP A N 1
ATOM 1312 C CA . ASP A 1 174 ? -2.058 -12.942 -17.231 1.00 87.31 174 ASP A CA 1
ATOM 1313 C C . ASP A 1 174 ? -2.172 -12.578 -15.739 1.00 87.31 174 ASP A C 1
ATOM 1315 O O . ASP A 1 174 ? -2.468 -13.440 -14.913 1.00 87.31 174 ASP A O 1
ATOM 1319 N N . TRP A 1 175 ? -1.956 -11.314 -15.354 1.00 89.12 175 TRP A N 1
ATOM 1320 C CA . TRP A 1 175 ? -2.134 -10.889 -13.966 1.00 89.12 175 TRP A CA 1
ATOM 1321 C C . TRP A 1 175 ? -3.599 -11.031 -13.527 1.00 89.12 175 TRP A C 1
ATOM 1323 O O . TRP A 1 175 ? -4.500 -10.560 -14.237 1.00 89.12 175 TRP A O 1
ATOM 1333 N N . PRO A 1 176 ? -3.869 -11.591 -12.330 1.00 90.94 176 PRO A N 1
ATOM 1334 C CA . PRO A 1 176 ? -5.211 -11.564 -11.758 1.00 90.94 176 PRO A CA 1
ATOM 1335 C C . PRO A 1 176 ? -5.770 -10.141 -11.647 1.00 90.94 176 PRO A C 1
ATOM 1337 O O . PRO A 1 176 ? -6.958 -9.960 -11.917 1.00 90.94 176 PRO A O 1
ATOM 1340 N N . ALA A 1 177 ? -4.909 -9.142 -11.387 1.00 88.31 177 ALA A N 1
ATOM 1341 C CA . ALA A 1 177 ? -5.247 -7.714 -11.320 1.00 88.31 177 ALA A CA 1
ATOM 1342 C C . ALA A 1 177 ? -5.992 -7.173 -12.561 1.00 88.31 177 ALA A C 1
ATOM 1344 O O . ALA A 1 177 ? -6.717 -6.178 -12.481 1.00 88.31 177 ALA A O 1
ATOM 1345 N N . LEU A 1 178 ? -5.794 -7.802 -13.727 1.00 84.44 178 LEU A N 1
ATOM 1346 C CA . LEU A 1 178 ? -6.434 -7.428 -14.994 1.00 84.44 178 LEU A CA 1
ATOM 1347 C C . LEU A 1 178 ? -7.666 -8.276 -15.332 1.00 84.44 178 LEU A C 1
ATOM 1349 O O . LEU A 1 178 ? -8.405 -7.928 -16.250 1.00 84.44 178 LEU A O 1
ATOM 1353 N N . ASN A 1 179 ? -7.887 -9.378 -14.613 1.00 85.69 179 ASN A N 1
ATOM 1354 C CA . ASN A 1 179 ? -8.877 -10.391 -14.963 1.00 85.69 179 ASN A CA 1
ATOM 1355 C C . ASN A 1 179 ? -9.774 -10.740 -13.767 1.00 85.69 179 ASN A C 1
ATOM 1357 O O . ASN A 1 179 ? -10.800 -10.098 -13.556 1.00 85.69 179 ASN A O 1
ATOM 1361 N N . ALA A 1 180 ? -9.408 -11.767 -12.992 1.00 88.94 180 ALA A N 1
ATOM 1362 C CA . ALA A 1 180 ? -10.226 -12.301 -11.902 1.00 88.94 180 ALA A CA 1
ATOM 1363 C C . ALA A 1 180 ? -10.454 -11.285 -10.772 1.00 88.94 180 ALA A C 1
ATOM 1365 O O . ALA A 1 180 ? -11.509 -11.302 -10.138 1.00 88.94 180 ALA A O 1
ATOM 1366 N N . HIS A 1 181 ? -9.482 -10.398 -10.562 1.00 89.75 181 HIS A N 1
ATOM 1367 C CA . HIS A 1 181 ? -9.390 -9.427 -9.478 1.00 89.75 181 HIS A CA 1
ATOM 1368 C C . HIS A 1 181 ? -9.192 -8.028 -10.076 1.00 89.75 181 HIS A C 1
ATOM 1370 O O . HIS A 1 181 ? -8.100 -7.474 -10.025 1.00 89.75 181 HIS A O 1
ATOM 1376 N N . PRO A 1 182 ? -10.209 -7.456 -10.741 1.00 84.88 182 PRO A N 1
ATOM 1377 C CA . PRO A 1 182 ? -10.016 -6.302 -11.607 1.00 84.88 182 PRO A CA 1
ATOM 1378 C C . PRO A 1 182 ? -9.716 -5.045 -10.784 1.00 84.88 182 PRO A C 1
ATOM 1380 O O . PRO A 1 182 ? -10.630 -4.402 -10.267 1.00 84.88 182 PRO A O 1
ATOM 1383 N N . TRP A 1 183 ? -8.454 -4.617 -10.732 1.00 88.56 183 TRP A N 1
ATOM 1384 C CA . TRP A 1 183 ? -8.048 -3.372 -10.058 1.00 88.56 183 TRP A CA 1
ATOM 1385 C C . TRP A 1 183 ? -8.658 -2.124 -10.697 1.00 88.56 183 TRP A C 1
ATOM 1387 O O . TRP A 1 183 ? -8.793 -1.084 -10.056 1.00 88.56 183 TRP A O 1
ATOM 1397 N N . ALA A 1 184 ? -9.110 -2.238 -11.949 1.00 83.12 184 ALA A N 1
ATOM 1398 C CA . ALA A 1 184 ? -9.947 -1.235 -12.592 1.00 83.12 184 ALA A CA 1
ATOM 1399 C C . ALA A 1 184 ? -11.320 -1.064 -11.910 1.00 83.12 184 ALA A C 1
ATOM 1401 O O . ALA A 1 184 ? -12.073 -0.175 -12.294 1.00 83.12 184 ALA A O 1
ATOM 1402 N N . SER A 1 185 ? -11.692 -1.878 -10.923 1.00 85.56 185 SER A N 1
ATOM 1403 C CA . SER A 1 185 ? -12.877 -1.684 -10.092 1.00 85.56 185 SER A CA 1
ATOM 1404 C C . SER A 1 185 ? -12.489 -1.070 -8.746 1.00 85.56 185 SER A C 1
ATOM 1406 O O . SER A 1 185 ? -11.869 -1.719 -7.907 1.00 85.56 185 SER A O 1
ATOM 1408 N N . LEU A 1 186 ? -12.929 0.168 -8.491 1.00 88.81 186 LEU A N 1
ATOM 1409 C CA . LEU A 1 186 ? -12.781 0.783 -7.165 1.00 88.81 186 LEU A CA 1
ATOM 1410 C C . LEU A 1 186 ? -13.548 -0.000 -6.088 1.00 88.81 186 LEU A C 1
ATOM 1412 O O . LEU A 1 186 ? -13.200 0.063 -4.917 1.00 88.81 186 LEU A O 1
ATOM 1416 N N . GLU A 1 187 ? -14.598 -0.735 -6.464 1.00 90.69 187 GLU A N 1
ATOM 1417 C CA . GLU 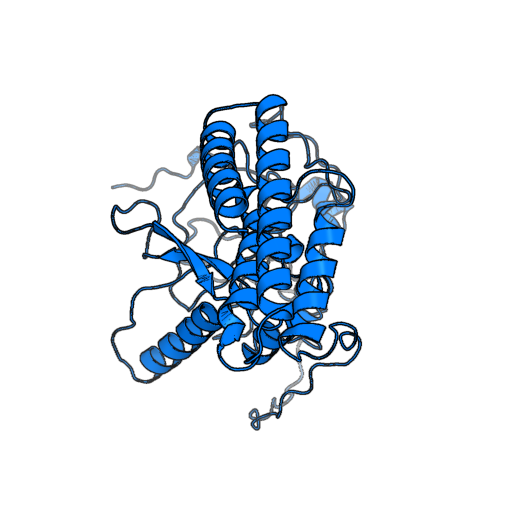A 1 187 ? -15.315 -1.627 -5.550 1.00 90.69 187 GLU A CA 1
ATOM 1418 C C . GLU A 1 187 ? -14.454 -2.832 -5.160 1.00 90.69 187 GLU A C 1
ATOM 1420 O O . GLU A 1 187 ? -14.394 -3.171 -3.981 1.00 90.69 187 GLU A O 1
ATOM 1425 N N . TYR A 1 188 ? -13.723 -3.417 -6.118 1.00 91.19 188 TYR A N 1
ATOM 1426 C CA . TYR A 1 188 ? -12.760 -4.481 -5.828 1.00 91.19 188 TYR A CA 1
ATOM 1427 C C . TYR A 1 188 ? -11.662 -3.979 -4.886 1.00 91.19 188 TYR A C 1
ATOM 1429 O O . TYR A 1 188 ? -11.406 -4.600 -3.863 1.00 91.19 188 TYR A O 1
ATOM 1437 N N . LEU A 1 189 ? -11.073 -2.813 -5.173 1.00 91.38 189 LEU A N 1
ATOM 1438 C CA . LEU A 1 189 ? -10.035 -2.221 -4.322 1.00 91.38 189 LEU A CA 1
ATOM 1439 C C . LEU A 1 189 ? -10.524 -1.929 -2.892 1.00 91.38 189 LEU A C 1
ATOM 1441 O O . LEU A 1 189 ? -9.757 -2.074 -1.941 1.00 91.38 189 LEU A O 1
ATOM 1445 N N . ARG A 1 190 ? -11.795 -1.539 -2.714 1.00 93.00 190 ARG A N 1
ATOM 1446 C CA . ARG A 1 190 ? -12.415 -1.407 -1.382 1.00 93.00 190 ARG A CA 1
ATOM 1447 C C . ARG A 1 190 ? -12.593 -2.766 -0.711 1.00 93.00 190 ARG A C 1
ATOM 1449 O O . ARG A 1 190 ? -12.224 -2.925 0.448 1.00 93.00 190 ARG A O 1
ATOM 1456 N N . ALA A 1 191 ? -13.120 -3.746 -1.442 1.00 92.50 191 ALA A N 1
ATOM 1457 C CA . ALA A 1 191 ? -13.348 -5.092 -0.925 1.00 92.50 191 ALA A CA 1
ATOM 1458 C C . ALA A 1 191 ? -12.040 -5.788 -0.512 1.00 92.50 191 ALA A C 1
ATOM 1460 O O . ALA A 1 191 ? -11.990 -6.390 0.553 1.00 92.50 191 ALA A O 1
ATOM 1461 N N . ALA A 1 192 ? -10.980 -5.659 -1.313 1.00 91.44 192 ALA A N 1
ATOM 1462 C CA . ALA A 1 192 ? -9.669 -6.253 -1.056 1.00 91.44 192 ALA A CA 1
ATOM 1463 C C . ALA A 1 192 ? -8.952 -5.636 0.158 1.00 91.44 192 ALA A C 1
ATOM 1465 O O . ALA A 1 192 ? -8.164 -6.310 0.818 1.00 91.44 192 ALA A O 1
ATOM 1466 N N . ALA A 1 193 ? -9.209 -4.359 0.454 1.00 93.50 193 ALA A N 1
ATOM 1467 C CA . ALA A 1 193 ? -8.642 -3.674 1.614 1.00 93.50 193 ALA A CA 1
ATOM 1468 C C . ALA A 1 193 ? -9.423 -3.934 2.913 1.00 93.50 193 ALA A C 1
ATOM 1470 O O . ALA A 1 193 ? -8.843 -3.909 4.004 1.00 93.50 193 ALA A O 1
ATOM 1471 N N . GLY A 1 194 ? -10.737 -4.133 2.795 1.00 93.81 194 GLY A N 1
ATOM 1472 C CA . GLY A 1 194 ? -11.663 -4.081 3.917 1.00 93.81 194 GLY A CA 1
ATOM 1473 C C . GLY A 1 194 ? -11.828 -2.656 4.479 1.00 93.81 194 GLY A C 1
ATOM 1474 O O . GLY A 1 194 ? -11.141 -1.713 4.070 1.00 93.81 194 GLY A O 1
ATOM 1475 N N . PRO A 1 195 ? -12.756 -2.460 5.428 1.00 95.06 195 PRO A N 1
ATOM 1476 C CA . PRO A 1 195 ? -13.080 -1.137 5.949 1.00 95.06 195 PRO A CA 1
ATOM 1477 C C . PRO A 1 195 ? -11.967 -0.563 6.834 1.00 95.06 195 PRO A C 1
ATOM 1479 O O . PRO A 1 195 ? -11.249 -1.290 7.518 1.00 95.06 195 PRO A O 1
ATOM 1482 N N . GLY A 1 196 ? -11.878 0.768 6.890 1.00 95.88 196 GLY A N 1
ATOM 1483 C CA . GLY A 1 196 ? -11.134 1.475 7.942 1.00 95.88 196 GLY A CA 1
ATOM 1484 C C . GLY A 1 196 ? -9.629 1.614 7.749 1.00 95.88 196 GLY A C 1
ATOM 1485 O O . GLY A 1 196 ? -8.954 2.151 8.625 1.00 95.88 196 GLY A O 1
ATOM 1486 N N . ARG A 1 197 ? -9.116 1.163 6.606 1.00 97.81 197 ARG A N 1
ATOM 1487 C CA . ARG A 1 197 ? -7.700 1.248 6.248 1.00 97.81 197 ARG A CA 1
ATOM 1488 C C . ARG A 1 197 ? -7.302 2.673 5.870 1.00 97.81 197 ARG A C 1
ATOM 1490 O O . ARG A 1 197 ? -8.116 3.428 5.331 1.00 97.81 197 ARG A O 1
ATOM 1497 N N . VAL A 1 198 ? -6.047 3.043 6.113 1.00 98.44 198 VAL A N 1
ATOM 1498 C CA . VAL A 1 198 ? -5.487 4.365 5.775 1.00 98.44 198 VAL A CA 1
ATOM 1499 C C . VAL A 1 198 ? -4.203 4.235 4.956 1.00 98.44 198 VAL A C 1
ATOM 1501 O O . VAL A 1 198 ? -3.388 3.356 5.202 1.00 98.44 198 VAL A O 1
ATOM 1504 N N . VAL A 1 199 ? -3.992 5.132 3.995 1.00 97.44 199 VAL A N 1
ATOM 1505 C CA . VAL A 1 199 ? -2.847 5.115 3.069 1.00 97.44 199 VAL A CA 1
ATOM 1506 C C . VAL A 1 199 ? -2.130 6.466 3.028 1.00 97.44 199 VAL A C 1
ATOM 1508 O O . VAL A 1 199 ? -2.769 7.498 3.267 1.00 97.44 199 VAL A O 1
ATOM 1511 N N . PRO A 1 200 ? -0.825 6.496 2.710 1.00 96.19 200 PRO A N 1
ATOM 1512 C CA . PRO A 1 200 ? -0.127 7.742 2.433 1.00 96.19 200 PRO A CA 1
ATOM 1513 C C . PRO A 1 200 ? -0.564 8.294 1.071 1.00 96.19 200 PRO A C 1
ATOM 1515 O O . PRO A 1 200 ? -0.569 7.584 0.066 1.00 96.19 200 PRO A O 1
ATOM 1518 N N . VAL A 1 201 ? -0.932 9.573 1.035 1.00 94.62 201 VAL A N 1
ATOM 1519 C CA . VAL A 1 201 ? -1.369 10.265 -0.182 1.00 94.62 201 VAL A CA 1
ATOM 1520 C C . VAL A 1 201 ? -0.631 11.588 -0.299 1.00 94.62 201 VAL A C 1
ATOM 1522 O O . VAL A 1 201 ? -0.630 12.394 0.637 1.00 94.62 201 VAL A O 1
ATOM 1525 N N . GLU A 1 202 ? -0.031 11.812 -1.461 1.00 92.81 202 GLU A N 1
ATOM 1526 C CA . GLU A 1 202 ? 0.477 13.107 -1.885 1.00 92.81 202 GLU A CA 1
ATOM 1527 C C . GLU A 1 202 ? -0.686 14.021 -2.277 1.00 92.81 202 GLU A C 1
ATOM 1529 O O . GLU A 1 202 ? -1.607 13.629 -3.002 1.00 92.81 202 GLU A O 1
ATOM 1534 N N . VAL A 1 203 ? -0.644 15.251 -1.779 1.00 86.81 203 VAL A N 1
ATOM 1535 C CA . VAL A 1 203 ? -1.609 16.310 -2.065 1.00 86.81 203 VAL A CA 1
ATOM 1536 C C . VAL A 1 203 ? -0.858 17.427 -2.773 1.00 86.81 203 VAL A C 1
ATOM 1538 O O . VAL A 1 203 ? 0.063 17.994 -2.193 1.00 86.81 203 VAL A O 1
ATOM 1541 N N . GLY A 1 204 ? -1.266 17.747 -4.000 1.00 79.62 204 GLY A N 1
ATOM 1542 C CA . GLY A 1 204 ? -0.598 18.739 -4.847 1.00 79.62 204 GLY A CA 1
ATOM 1543 C C . GLY A 1 204 ? -0.116 18.140 -6.169 1.00 79.62 204 GLY A C 1
ATOM 1544 O O . GLY A 1 204 ? -0.049 16.927 -6.335 1.00 79.62 204 GLY A O 1
ATOM 1545 N N . ASN A 1 205 ? 0.196 18.999 -7.141 1.00 69.88 205 ASN A N 1
ATOM 1546 C CA . ASN A 1 205 ? 0.481 18.566 -8.519 1.00 69.88 205 ASN A CA 1
ATOM 1547 C C . ASN A 1 205 ? 1.964 18.263 -8.798 1.00 69.88 205 ASN A C 1
ATOM 1549 O O . ASN A 1 205 ? 2.284 17.747 -9.866 1.00 69.88 205 ASN A O 1
ATOM 1553 N N . ASP A 1 206 ? 2.878 18.667 -7.915 1.00 69.94 206 ASP A N 1
ATOM 1554 C CA . ASP A 1 206 ? 4.324 18.549 -8.125 1.00 69.94 206 ASP A CA 1
ATOM 1555 C C . ASP A 1 206 ? 5.043 18.576 -6.772 1.00 69.94 206 ASP A C 1
ATOM 1557 O O . ASP A 1 206 ? 4.964 19.583 -6.070 1.00 69.94 206 ASP A O 1
ATOM 1561 N N . TYR A 1 207 ? 5.773 17.507 -6.431 1.00 71.19 207 TYR A N 1
ATOM 1562 C CA . TYR A 1 207 ? 6.494 17.386 -5.154 1.00 71.19 207 TYR A CA 1
ATOM 1563 C C . TYR A 1 207 ? 7.580 18.443 -4.930 1.00 71.19 207 TYR A C 1
ATOM 1565 O O . TYR A 1 207 ? 8.118 18.569 -3.834 1.00 71.19 207 TYR A O 1
ATOM 1573 N N . ARG A 1 208 ? 7.919 19.217 -5.964 1.00 71.19 208 ARG A N 1
ATOM 1574 C CA . ARG A 1 208 ? 8.900 20.304 -5.895 1.00 71.19 208 ARG A CA 1
ATOM 1575 C C . ARG A 1 208 ? 8.278 21.649 -5.516 1.00 71.19 208 ARG A C 1
ATOM 1577 O O . ARG A 1 208 ? 9.014 22.627 -5.414 1.00 71.19 208 ARG A O 1
ATOM 1584 N N . LYS A 1 209 ? 6.951 21.740 -5.387 1.00 75.12 209 LYS A N 1
ATOM 1585 C CA . LYS A 1 209 ? 6.248 22.990 -5.073 1.00 75.12 209 LYS A CA 1
ATOM 1586 C C . LYS A 1 209 ? 5.882 23.080 -3.594 1.00 75.12 209 LYS A C 1
ATOM 1588 O O . LYS A 1 209 ? 5.616 22.073 -2.949 1.00 75.12 209 LYS A O 1
ATOM 1593 N N . ASP A 1 210 ? 5.803 24.311 -3.091 1.00 78.56 210 ASP A N 1
ATOM 1594 C CA . ASP A 1 210 ? 5.497 24.609 -1.683 1.00 78.56 210 ASP A CA 1
ATOM 1595 C C . ASP A 1 210 ? 4.082 24.180 -1.249 1.00 78.56 210 ASP A C 1
ATOM 1597 O O . ASP A 1 210 ? 3.811 24.070 -0.055 1.00 78.56 210 ASP A O 1
ATOM 1601 N N . ASP A 1 211 ? 3.164 23.964 -2.199 1.00 76.19 211 ASP A N 1
ATOM 1602 C CA . ASP A 1 211 ? 1.806 23.474 -1.943 1.00 76.19 211 ASP A CA 1
ATOM 1603 C C . ASP A 1 211 ? 1.721 21.943 -1.834 1.00 76.19 211 ASP A C 1
ATOM 1605 O O . ASP A 1 211 ? 0.652 21.421 -1.507 1.00 76.19 211 ASP A O 1
ATOM 16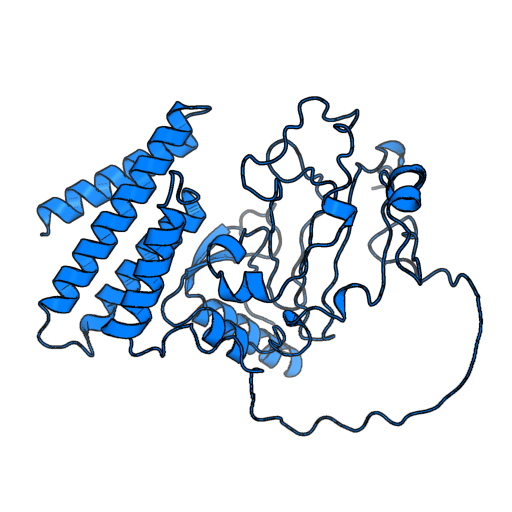09 N N . TRP A 1 212 ? 2.826 21.227 -2.073 1.00 84.81 212 TRP A N 1
ATOM 1610 C CA . TRP A 1 212 ? 2.875 19.779 -1.927 1.00 84.81 212 TRP A CA 1
ATOM 1611 C C . TRP A 1 212 ? 3.004 19.354 -0.465 1.00 84.81 212 TRP A C 1
ATOM 1613 O O . TRP A 1 212 ? 3.792 19.890 0.317 1.00 84.81 212 TRP A O 1
ATOM 1623 N N . THR A 1 213 ? 2.239 18.334 -0.093 1.00 85.88 213 THR A N 1
ATOM 1624 C CA . THR A 1 213 ? 2.353 17.678 1.207 1.00 85.88 213 THR A CA 1
ATOM 1625 C C . THR A 1 213 ? 1.979 16.205 1.100 1.00 85.88 213 THR A C 1
ATOM 1627 O O . THR A 1 213 ? 1.346 15.782 0.135 1.00 85.88 213 THR A O 1
ATOM 1630 N N . GLN A 1 214 ? 2.318 15.426 2.121 1.00 88.69 214 GLN A N 1
ATOM 1631 C CA . GLN A 1 214 ? 1.882 14.045 2.264 1.00 88.69 214 GLN A CA 1
ATOM 1632 C C . GLN A 1 214 ? 1.052 13.909 3.538 1.00 88.69 214 GLN A C 1
ATOM 1634 O O . GLN A 1 214 ? 1.396 14.461 4.585 1.00 88.69 214 GLN A O 1
ATOM 1639 N N . LYS A 1 215 ? -0.050 13.161 3.466 1.00 92.25 215 LYS A N 1
ATOM 1640 C CA . LYS A 1 215 ? -0.867 12.845 4.642 1.00 92.25 215 LYS A CA 1
ATOM 1641 C C . LYS A 1 215 ? -1.369 11.412 4.611 1.00 92.25 215 LYS A C 1
ATOM 1643 O O . LYS A 1 215 ? -1.584 10.848 3.542 1.00 92.25 215 LYS A O 1
ATOM 1648 N N . MET A 1 216 ? -1.637 10.868 5.794 1.00 95.56 216 MET A N 1
ATOM 1649 C CA . MET A 1 216 ? -2.415 9.640 5.928 1.00 95.56 216 MET A CA 1
ATOM 1650 C C . MET A 1 216 ? -3.893 9.954 5.682 1.00 95.56 216 MET A C 1
ATOM 1652 O O . MET A 1 216 ? -4.464 10.847 6.312 1.00 95.56 216 MET A O 1
ATOM 1656 N N . MET A 1 217 ? -4.506 9.247 4.737 1.00 96.00 217 MET A N 1
ATOM 1657 C CA . MET A 1 217 ? -5.897 9.426 4.322 1.00 96.00 217 MET A CA 1
ATOM 1658 C C . MET A 1 217 ? -6.643 8.087 4.399 1.00 96.00 217 MET A C 1
ATOM 1660 O O . MET A 1 217 ? -6.065 7.066 4.033 1.00 96.00 217 MET A O 1
ATOM 1664 N N . PRO A 1 218 ? -7.926 8.060 4.812 1.00 97.81 218 PRO A N 1
ATOM 1665 C CA . PRO A 1 218 ? -8.751 6.861 4.683 1.00 97.81 218 PRO A CA 1
ATOM 1666 C C . PRO A 1 218 ? -8.791 6.352 3.239 1.00 97.81 218 PRO A C 1
ATOM 1668 O O . PRO A 1 218 ? -9.082 7.122 2.323 1.00 97.81 218 PRO A O 1
ATOM 1671 N N . TRP A 1 219 ? -8.540 5.058 3.043 1.00 97.00 219 TRP A N 1
ATOM 1672 C CA . TRP A 1 219 ? -8.531 4.405 1.730 1.00 97.00 219 TRP A CA 1
ATOM 1673 C C . TRP A 1 219 ? -9.830 4.653 0.959 1.00 97.00 219 TRP A C 1
ATOM 1675 O O . TRP A 1 219 ? -9.804 5.087 -0.191 1.00 97.00 219 TRP A O 1
ATOM 1685 N N . ASP A 1 220 ? -10.974 4.506 1.628 1.00 95.44 220 ASP A N 1
ATOM 1686 C CA . ASP A 1 220 ? -12.288 4.765 1.035 1.00 95.44 220 ASP A CA 1
ATOM 1687 C C . ASP A 1 220 ? -12.454 6.211 0.561 1.00 95.44 220 ASP A C 1
ATOM 1689 O O . ASP A 1 220 ? -13.022 6.450 -0.507 1.00 95.44 220 ASP A O 1
ATOM 1693 N N . ALA A 1 221 ? -11.940 7.174 1.334 1.00 95.81 221 ALA A N 1
ATOM 1694 C CA . ALA A 1 221 ? -11.987 8.588 0.977 1.00 95.81 221 ALA A CA 1
ATOM 1695 C C . ALA A 1 221 ? -11.075 8.887 -0.219 1.00 95.81 221 ALA A C 1
ATOM 1697 O O . ALA A 1 221 ? -11.460 9.646 -1.109 1.00 95.81 221 ALA A O 1
ATOM 1698 N N . PHE A 1 222 ? -9.902 8.253 -0.274 1.00 95.25 222 PHE A N 1
ATOM 1699 C CA . PHE A 1 222 ? -9.002 8.350 -1.415 1.00 95.25 222 PHE A CA 1
ATOM 1700 C C . PHE A 1 222 ? -9.652 7.792 -2.690 1.00 95.25 222 PHE A C 1
ATOM 1702 O O . PHE A 1 222 ? -9.745 8.505 -3.687 1.00 95.25 222 PHE A O 1
ATOM 1709 N N . LEU A 1 223 ? -10.210 6.580 -2.652 1.00 93.50 223 LEU A N 1
ATOM 1710 C CA . LEU A 1 223 ? -10.896 5.995 -3.811 1.00 93.50 223 LEU A CA 1
ATOM 1711 C C . LEU A 1 223 ? -12.147 6.790 -4.218 1.00 93.50 223 LEU A C 1
ATOM 1713 O O . LEU A 1 223 ? -12.407 6.960 -5.407 1.00 93.50 223 LEU A O 1
ATOM 1717 N N . ALA A 1 224 ? -12.909 7.319 -3.254 1.00 94.00 224 ALA A N 1
ATOM 1718 C CA . ALA A 1 224 ? -14.048 8.192 -3.545 1.00 94.00 224 ALA A CA 1
ATOM 1719 C C . ALA A 1 224 ? -13.619 9.496 -4.237 1.00 94.00 224 ALA A C 1
ATOM 1721 O O . ALA A 1 224 ? -14.323 9.980 -5.120 1.00 94.00 224 ALA A O 1
ATOM 1722 N N . SER A 1 225 ? -12.454 10.045 -3.879 1.00 91.81 225 SER A N 1
ATOM 1723 C CA . SER A 1 225 ? -11.914 11.237 -4.541 1.00 91.81 225 SER A CA 1
ATOM 1724 C C . SER A 1 225 ? -11.558 10.981 -6.008 1.00 91.81 225 SER A C 1
ATOM 1726 O O . SER A 1 225 ? -11.820 11.838 -6.848 1.00 91.81 225 SER A O 1
ATOM 1728 N N . ILE A 1 226 ? -11.032 9.792 -6.334 1.00 88.50 226 ILE A N 1
ATOM 1729 C CA . ILE A 1 226 ? -10.757 9.387 -7.719 1.00 88.50 226 ILE A CA 1
ATOM 1730 C C . ILE A 1 226 ? -12.069 9.333 -8.504 1.00 88.50 226 ILE A C 1
ATOM 1732 O O . ILE A 1 226 ? -12.171 9.940 -9.566 1.00 88.50 226 ILE A O 1
ATOM 1736 N N . GLU A 1 227 ? -13.087 8.667 -7.955 1.00 88.69 227 GLU A N 1
ATOM 1737 C CA . GLU A 1 227 ? -14.403 8.541 -8.591 1.00 88.69 227 GLU A CA 1
ATOM 1738 C C . GLU A 1 227 ? -15.062 9.906 -8.854 1.00 88.69 227 GLU A C 1
ATOM 1740 O O . GLU A 1 227 ? -15.659 10.129 -9.908 1.00 88.69 227 GLU A O 1
ATOM 1745 N N . GLU A 1 228 ? -14.951 10.836 -7.906 1.00 89.38 228 GLU A N 1
ATOM 1746 C CA . GLU A 1 228 ? -15.485 12.190 -8.046 1.00 89.38 228 GLU A CA 1
ATOM 1747 C C . GLU A 1 228 ? -14.728 12.998 -9.110 1.00 89.38 228 GLU A C 1
ATOM 1749 O O . GLU A 1 228 ? -15.351 13.658 -9.941 1.00 89.38 228 GLU A O 1
ATOM 1754 N N . LEU A 1 229 ? -13.394 12.913 -9.142 1.00 84.81 229 LEU A N 1
ATOM 1755 C CA . LEU A 1 229 ? -12.581 13.588 -10.158 1.00 84.81 229 LEU A CA 1
ATOM 1756 C C . LEU A 1 229 ? -12.855 13.049 -11.569 1.00 84.81 229 LEU A C 1
ATOM 1758 O O . LEU A 1 229 ? -12.916 13.831 -12.519 1.00 84.81 229 LEU A O 1
ATOM 1762 N N . GLU A 1 230 ? -13.074 11.740 -11.711 1.00 82.00 230 GLU A N 1
ATOM 1763 C CA . GLU A 1 230 ? -13.496 11.122 -12.973 1.00 82.00 230 GLU A CA 1
ATOM 1764 C C . GLU A 1 230 ? -14.840 11.702 -13.446 1.00 82.00 230 GLU A C 1
ATOM 1766 O O . GLU A 1 230 ? -14.937 12.187 -14.576 1.00 82.00 230 GLU A O 1
ATOM 1771 N N . LYS A 1 231 ? -15.847 11.763 -12.560 1.00 86.00 231 LYS A N 1
ATOM 1772 C CA . LYS A 1 231 ? -17.168 12.345 -12.866 1.00 86.00 231 LYS A CA 1
ATOM 1773 C C . LYS A 1 231 ? -17.088 13.826 -13.239 1.00 86.00 231 LYS A C 1
ATOM 1775 O O . LYS A 1 231 ? -17.738 14.258 -14.190 1.00 86.00 231 LYS A O 1
ATOM 1780 N N . GLN A 1 232 ? -16.298 14.611 -12.507 1.00 86.50 232 GLN A N 1
ATOM 1781 C CA . GLN A 1 232 ? -16.111 16.039 -12.781 1.00 86.50 232 GLN A CA 1
ATOM 1782 C C . GLN A 1 232 ? -15.473 16.271 -14.148 1.00 86.50 232 GLN A C 1
ATOM 1784 O O . GLN A 1 232 ? -15.914 17.148 -14.893 1.00 86.50 232 GLN A O 1
ATOM 1789 N N . ARG A 1 233 ? -14.471 15.460 -14.500 1.00 81.44 233 ARG A N 1
ATOM 1790 C CA . ARG A 1 233 ? -13.810 15.530 -15.801 1.00 81.44 233 ARG A CA 1
ATOM 1791 C C . ARG A 1 233 ? -14.772 15.200 -16.940 1.00 81.44 233 ARG A C 1
ATOM 1793 O O . ARG A 1 233 ? -14.802 15.936 -17.924 1.00 81.44 233 ARG A O 1
ATOM 1800 N N . ASP A 1 234 ? -15.577 14.151 -16.796 1.00 82.94 234 ASP A N 1
ATOM 1801 C CA . ASP A 1 234 ? -16.574 13.766 -17.804 1.00 82.94 234 ASP A CA 1
ATOM 1802 C C . ASP A 1 234 ? -17.663 14.844 -17.973 1.00 82.94 234 ASP A C 1
ATOM 1804 O O . ASP A 1 234 ? -18.190 15.042 -19.068 1.00 82.94 234 ASP A O 1
ATOM 1808 N N . ALA A 1 235 ? -17.952 15.601 -16.910 1.00 86.94 235 ALA A N 1
ATOM 1809 C CA . ALA A 1 235 ? -18.838 16.765 -16.930 1.00 86.94 235 ALA A CA 1
ATOM 1810 C C . ALA A 1 235 ? -18.170 18.069 -17.428 1.00 86.94 235 ALA A C 1
ATOM 1812 O O . ALA A 1 235 ? -18.842 19.099 -17.514 1.00 86.94 235 ALA A O 1
ATOM 1813 N N . GLY A 1 236 ? -16.870 18.059 -17.747 1.00 83.25 236 GLY A N 1
ATOM 1814 C CA . GLY A 1 236 ? -16.121 19.244 -18.187 1.00 83.25 236 GLY A CA 1
ATOM 1815 C C . GLY A 1 236 ? -15.909 20.304 -17.097 1.00 83.25 236 GLY A C 1
ATOM 1816 O O . GLY A 1 236 ? -15.709 21.477 -17.414 1.00 83.25 236 GLY A O 1
ATOM 1817 N N . LEU A 1 237 ? -15.986 19.916 -15.822 1.00 82.19 237 LEU A N 1
ATOM 1818 C CA . LEU A 1 237 ? -15.756 20.798 -14.678 1.00 82.19 237 LEU A CA 1
ATOM 1819 C C . LEU A 1 237 ? -14.266 20.871 -14.330 1.00 82.19 237 LEU A C 1
ATOM 1821 O O . LEU A 1 237 ? -13.503 19.942 -14.594 1.00 82.19 237 LEU A O 1
ATOM 1825 N N . SER A 1 238 ? -13.854 21.976 -13.703 1.00 71.88 238 SER A N 1
ATOM 1826 C CA . SER A 1 238 ? -12.501 22.102 -13.158 1.00 71.88 238 SER A CA 1
ATOM 1827 C C . SER A 1 238 ? -12.313 21.099 -12.014 1.00 71.88 238 SER A C 1
ATOM 1829 O O . SER A 1 238 ? -13.036 21.207 -11.020 1.00 71.88 238 SER A O 1
ATOM 1831 N N . PRO A 1 239 ? -11.371 20.148 -12.126 1.00 70.69 239 PRO A N 1
ATOM 1832 C CA . PRO A 1 239 ? -11.154 19.147 -11.093 1.00 70.69 239 PRO A CA 1
ATOM 1833 C C . PRO A 1 239 ? -10.643 19.788 -9.796 1.00 70.69 239 PRO A C 1
ATOM 1835 O O . PRO A 1 239 ? -9.912 20.783 -9.821 1.00 70.69 239 PRO A O 1
ATOM 1838 N N . GLY A 1 240 ? -11.036 19.206 -8.661 1.00 70.94 240 GLY A N 1
ATOM 1839 C CA . GLY A 1 240 ? -10.479 19.522 -7.344 1.00 70.94 240 GLY A CA 1
ATOM 1840 C C . GLY A 1 240 ? -8.976 19.199 -7.215 1.00 70.94 240 GLY A C 1
ATOM 1841 O O . GLY A 1 240 ? -8.323 18.850 -8.199 1.00 70.94 240 GLY A O 1
ATOM 1842 N N . PRO A 1 241 ? -8.396 19.316 -6.004 1.00 76.44 241 PRO A N 1
ATOM 1843 C CA . PRO A 1 241 ? -6.983 19.017 -5.789 1.00 76.44 241 PRO A CA 1
ATOM 1844 C C . PRO A 1 241 ? -6.673 17.560 -6.144 1.00 76.44 241 PRO A C 1
ATOM 1846 O O . PRO A 1 241 ? -7.373 16.641 -5.717 1.00 76.44 241 PRO A O 1
ATOM 1849 N N . LEU A 1 242 ? -5.607 17.368 -6.916 1.00 83.62 242 LEU A N 1
ATOM 1850 C CA . LEU A 1 242 ? -5.129 16.059 -7.328 1.00 83.62 242 LEU A CA 1
ATOM 1851 C C . LEU A 1 242 ? -4.544 15.316 -6.119 1.00 83.62 242 LEU A C 1
ATOM 1853 O O . LEU A 1 242 ? -3.715 15.862 -5.385 1.00 83.62 242 LEU A O 1
ATOM 1857 N N . LEU A 1 243 ? -4.991 14.077 -5.926 1.00 90.06 243 LEU A N 1
ATOM 1858 C CA . LEU A 1 243 ? -4.506 13.177 -4.886 1.00 90.06 243 LEU A CA 1
ATOM 1859 C C . LEU A 1 243 ? -3.783 12.003 -5.531 1.00 90.06 243 LEU A C 1
ATOM 1861 O O . LEU A 1 243 ? -4.323 11.377 -6.444 1.00 90.06 243 LEU A O 1
ATOM 1865 N N . TYR A 1 244 ? -2.585 11.694 -5.045 1.00 90.75 244 TYR A N 1
ATOM 1866 C CA . TYR A 1 244 ? -1.733 10.678 -5.648 1.00 90.75 244 TYR A CA 1
ATOM 1867 C C . TYR A 1 244 ? -1.128 9.766 -4.582 1.00 90.75 244 TYR A C 1
ATOM 1869 O O . TYR A 1 244 ? -0.371 10.207 -3.722 1.00 90.75 244 TYR A O 1
ATOM 1877 N N . LEU A 1 245 ? -1.467 8.479 -4.620 1.00 90.75 245 LEU A N 1
ATOM 1878 C CA . LEU A 1 245 ? -0.733 7.456 -3.885 1.00 90.75 245 LEU A CA 1
ATOM 1879 C C . LEU A 1 245 ? 0.463 7.080 -4.752 1.00 90.75 245 LEU A C 1
ATOM 1881 O O . LEU A 1 245 ? 0.311 6.378 -5.749 1.00 90.75 245 LEU A O 1
ATOM 1885 N N . ALA A 1 246 ? 1.635 7.592 -4.398 1.00 86.69 246 ALA A N 1
ATOM 1886 C CA . ALA A 1 246 ? 2.859 7.397 -5.155 1.00 86.69 246 ALA A CA 1
ATOM 1887 C C . ALA A 1 246 ? 3.903 6.664 -4.318 1.00 86.69 246 ALA A C 1
ATOM 1889 O O . ALA A 1 246 ? 4.015 6.899 -3.116 1.00 86.69 246 ALA A O 1
ATOM 1890 N N . GLN A 1 247 ? 4.671 5.790 -4.976 1.00 83.38 247 GLN A N 1
ATOM 1891 C CA . GLN A 1 247 ? 5.856 5.142 -4.404 1.00 83.38 247 GLN A CA 1
ATOM 1892 C C . GLN A 1 247 ? 5.585 4.443 -3.058 1.00 83.38 247 GLN A C 1
ATOM 1894 O O . GLN A 1 247 ? 6.421 4.429 -2.160 1.00 83.38 247 GLN A O 1
ATOM 1899 N N . HIS A 1 248 ? 4.402 3.848 -2.908 1.00 87.25 248 HIS A N 1
ATOM 1900 C CA . HIS A 1 248 ? 4.024 3.170 -1.671 1.00 87.25 248 HIS A CA 1
ATOM 1901 C C . HIS A 1 248 ? 4.195 1.664 -1.814 1.00 87.25 248 HIS A C 1
ATOM 1903 O O . HIS A 1 248 ? 3.716 1.091 -2.795 1.00 87.25 248 HIS A O 1
ATOM 1909 N N . SER A 1 249 ? 4.789 1.005 -0.818 1.00 89.06 249 SER A N 1
ATOM 1910 C CA . SER A 1 249 ? 4.852 -0.460 -0.731 1.00 89.06 249 SER A CA 1
ATOM 1911 C C . SER A 1 249 ? 3.496 -1.056 -0.332 1.00 89.06 249 SER A C 1
ATOM 1913 O O . SER A 1 249 ? 3.352 -1.713 0.701 1.00 89.06 249 SER A O 1
ATOM 1915 N N . LEU A 1 250 ? 2.487 -0.808 -1.173 1.00 91.00 250 LEU A N 1
ATOM 1916 C CA . LEU A 1 250 ? 1.073 -1.126 -0.969 1.00 91.00 250 LEU A CA 1
ATOM 1917 C C . LEU A 1 250 ? 0.854 -2.600 -0.604 1.00 91.00 250 LEU A C 1
ATOM 1919 O O . LEU A 1 250 ? -0.011 -2.915 0.203 1.00 91.00 250 LEU A O 1
ATOM 1923 N N . PHE A 1 251 ? 1.678 -3.494 -1.145 1.00 91.38 251 PHE A N 1
ATOM 1924 C CA . PHE A 1 251 ? 1.596 -4.943 -0.950 1.00 91.38 251 PHE A CA 1
ATOM 1925 C C . PHE A 1 251 ? 1.913 -5.410 0.467 1.00 91.38 251 PHE A C 1
ATOM 1927 O O . PHE A 1 251 ? 1.347 -6.403 0.910 1.00 91.38 251 PHE A O 1
ATOM 1934 N N . ASN A 1 252 ? 2.752 -4.671 1.198 1.00 91.56 252 ASN A N 1
ATOM 1935 C CA . ASN A 1 252 ? 3.003 -4.956 2.613 1.00 91.56 252 ASN A CA 1
ATOM 1936 C C . ASN A 1 252 ? 1.785 -4.604 3.471 1.00 91.56 252 ASN A C 1
ATOM 1938 O O . ASN A 1 252 ? 1.602 -5.146 4.554 1.00 91.56 252 ASN A O 1
ATOM 1942 N N . GLN A 1 253 ? 0.962 -3.670 2.997 1.00 95.38 253 GLN A N 1
ATOM 1943 C CA . GLN A 1 253 ? -0.232 -3.217 3.692 1.00 95.38 253 GLN A CA 1
ATOM 1944 C C . GLN A 1 253 ? -1.472 -4.027 3.292 1.00 95.38 253 GLN A C 1
ATOM 1946 O O . GLN A 1 253 ? -2.314 -4.325 4.138 1.00 95.38 253 GLN A O 1
ATOM 1951 N N . PHE A 1 254 ? -1.586 -4.406 2.020 1.00 95.00 254 PHE A N 1
ATOM 1952 C CA . PHE A 1 254 ? -2.731 -5.121 1.463 1.00 95.00 254 PHE A CA 1
ATOM 1953 C C . PHE A 1 254 ? -2.275 -6.428 0.796 1.00 95.00 254 PHE A C 1
ATOM 1955 O O . PHE A 1 254 ? -2.103 -6.462 -0.426 1.00 95.00 254 PHE A O 1
ATOM 1962 N N . PRO A 1 255 ? -2.109 -7.521 1.568 1.00 92.56 255 PRO A N 1
ATOM 1963 C CA . PRO A 1 255 ? -1.677 -8.813 1.031 1.00 92.56 255 PRO A CA 1
ATOM 1964 C C . PRO A 1 255 ? -2.592 -9.355 -0.073 1.00 92.56 255 PRO A C 1
ATOM 1966 O O . PRO A 1 255 ? -2.105 -9.955 -1.023 1.00 92.56 255 PRO A O 1
ATOM 1969 N N . ALA A 1 256 ? -3.897 -9.063 -0.010 1.00 91.62 256 ALA A N 1
ATOM 1970 C CA . ALA A 1 256 ? -4.849 -9.409 -1.068 1.00 91.62 256 ALA A CA 1
ATOM 1971 C C . ALA A 1 256 ? -4.415 -8.869 -2.440 1.00 91.62 256 ALA A C 1
ATOM 1973 O O . ALA A 1 256 ? -4.460 -9.578 -3.433 1.00 91.62 256 ALA A O 1
ATOM 1974 N N . LEU A 1 257 ? -3.913 -7.631 -2.485 1.00 91.56 257 LEU A N 1
ATOM 1975 C CA . LEU A 1 257 ? -3.428 -7.029 -3.725 1.00 91.56 257 LEU A CA 1
ATOM 1976 C C . LEU A 1 257 ? -2.078 -7.627 -4.152 1.00 91.56 257 LEU A C 1
ATOM 1978 O O . LEU A 1 257 ? -1.746 -7.634 -5.332 1.00 91.56 257 LEU A O 1
ATOM 1982 N N . ARG A 1 258 ? -1.273 -8.161 -3.224 1.00 90.69 258 ARG A N 1
ATOM 1983 C CA . ARG A 1 258 ? -0.018 -8.844 -3.581 1.00 90.69 258 ARG A CA 1
ATOM 1984 C C . ARG A 1 258 ? -0.286 -10.121 -4.375 1.00 90.69 258 ARG A C 1
ATOM 1986 O O . ARG A 1 258 ? 0.498 -10.434 -5.270 1.00 90.69 258 ARG A O 1
ATOM 1993 N N . GLU A 1 259 ? -1.371 -10.825 -4.062 1.00 90.62 259 GLU A N 1
ATOM 1994 C CA . GLU A 1 259 ? -1.808 -12.056 -4.739 1.00 90.62 259 GLU A CA 1
ATOM 1995 C C . GLU A 1 259 ? -2.218 -11.802 -6.204 1.00 90.62 259 GLU A C 1
ATOM 1997 O O . GLU A 1 259 ? -2.204 -12.721 -7.022 1.00 90.62 259 GLU A O 1
ATOM 2002 N N . ASP A 1 260 ? -2.488 -10.544 -6.568 1.00 90.38 260 ASP A N 1
ATOM 2003 C CA . ASP A 1 260 ? -2.957 -10.162 -7.903 1.00 90.38 260 ASP A CA 1
ATOM 2004 C C . ASP A 1 260 ? -1.843 -9.841 -8.900 1.00 90.38 260 ASP A C 1
ATOM 2006 O O . ASP A 1 260 ? -2.106 -9.552 -10.074 1.00 90.38 260 ASP A O 1
ATOM 2010 N N . VAL A 1 261 ? -0.599 -9.860 -8.424 1.00 88.56 261 VAL A N 1
ATOM 2011 C CA . VAL A 1 261 ? 0.585 -9.415 -9.153 1.00 88.56 261 VAL A CA 1
ATOM 2012 C C . VAL A 1 261 ? 1.534 -10.588 -9.363 1.00 88.56 261 VAL A C 1
ATOM 2014 O O . VAL A 1 261 ? 1.988 -11.229 -8.412 1.00 88.56 261 VAL A O 1
ATOM 2017 N N . ILE A 1 262 ? 1.898 -10.824 -10.624 1.00 88.31 262 ILE A N 1
ATOM 2018 C CA . ILE A 1 262 ? 2.923 -11.803 -10.994 1.00 88.31 262 ILE A CA 1
ATOM 2019 C C . ILE A 1 262 ? 4.235 -11.054 -11.227 1.00 88.31 262 ILE A C 1
ATOM 2021 O O . ILE A 1 262 ? 4.376 -10.298 -12.191 1.00 88.31 262 ILE A O 1
ATOM 2025 N N . VAL A 1 263 ? 5.196 -11.264 -10.331 1.00 86.69 263 VAL A N 1
ATOM 2026 C CA . VAL A 1 263 ? 6.531 -10.667 -10.422 1.00 86.69 263 VAL A CA 1
ATOM 2027 C C . VAL A 1 263 ? 7.288 -11.292 -11.602 1.00 86.69 263 VAL A C 1
ATOM 2029 O O . VAL A 1 263 ? 7.386 -12.516 -11.663 1.00 86.69 263 VAL A O 1
ATOM 2032 N N . PRO A 1 264 ? 7.830 -10.506 -12.550 1.00 85.94 264 PRO A N 1
ATOM 2033 C CA . PRO A 1 264 ? 8.509 -11.091 -13.706 1.00 85.94 264 PRO A CA 1
ATOM 2034 C C . PRO A 1 264 ? 9.838 -11.763 -13.396 1.00 85.94 264 PRO A C 1
ATOM 2036 O O . PRO A 1 264 ? 10.683 -11.183 -12.726 1.00 85.94 264 PRO A O 1
ATOM 2039 N N . ASP A 1 265 ? 10.111 -12.893 -14.043 1.00 85.75 265 ASP A N 1
ATOM 2040 C CA . ASP A 1 265 ? 11.353 -13.653 -13.844 1.00 85.75 265 ASP A CA 1
ATOM 2041 C C . ASP A 1 265 ? 12.641 -12.840 -14.065 1.00 85.75 265 ASP A C 1
ATOM 2043 O O . ASP A 1 265 ? 13.673 -13.121 -13.457 1.00 85.75 265 ASP A O 1
ATOM 2047 N N . TYR A 1 266 ? 12.598 -11.800 -14.908 1.00 84.19 266 TYR A N 1
ATOM 2048 C CA . TYR A 1 266 ? 13.749 -10.926 -15.160 1.00 84.19 266 TYR A CA 1
ATOM 2049 C C . TYR A 1 266 ? 14.289 -10.262 -13.888 1.00 84.19 266 TYR A C 1
ATOM 2051 O O . TYR A 1 266 ? 15.489 -9.991 -13.820 1.00 84.19 266 TYR A O 1
ATOM 2059 N N . VAL A 1 267 ? 13.439 -10.035 -12.878 1.00 80.69 267 VAL A N 1
ATOM 2060 C CA . VAL A 1 267 ? 13.840 -9.414 -11.608 1.00 80.69 267 VAL A CA 1
ATOM 2061 C C . VAL A 1 267 ? 14.865 -10.279 -10.855 1.00 80.69 267 VAL A C 1
ATOM 2063 O O . VAL A 1 267 ? 15.658 -9.759 -10.083 1.00 80.69 267 VAL A O 1
ATOM 2066 N N . TYR A 1 268 ? 14.894 -11.591 -11.108 1.00 84.25 268 TYR A N 1
ATOM 2067 C CA . TYR A 1 268 ? 15.755 -12.552 -10.412 1.00 84.25 268 TYR A CA 1
ATOM 2068 C C . TYR A 1 268 ? 17.058 -12.852 -11.169 1.00 84.25 268 TYR A C 1
ATOM 2070 O O . TYR A 1 268 ? 17.722 -13.851 -10.908 1.00 84.25 268 TYR A O 1
ATOM 2078 N N . SER A 1 269 ? 17.443 -11.999 -12.122 1.00 82.19 269 SER A N 1
ATOM 2079 C CA . SER A 1 269 ? 18.600 -12.228 -13.003 1.00 82.19 269 SER A CA 1
ATOM 2080 C C . SER A 1 269 ? 19.981 -12.082 -12.336 1.00 82.19 269 SER A C 1
ATOM 2082 O O . SER A 1 269 ? 20.974 -12.154 -13.056 1.00 82.19 269 SER A O 1
ATOM 2084 N N . ASP A 1 270 ? 20.045 -11.850 -11.017 1.00 76.81 270 ASP A N 1
ATOM 2085 C CA . ASP A 1 270 ? 21.268 -11.634 -10.214 1.00 76.81 270 ASP A CA 1
ATOM 2086 C C . ASP A 1 270 ? 22.313 -10.760 -10.936 1.00 76.81 270 ASP A C 1
ATOM 2088 O O . ASP A 1 270 ? 23.462 -11.143 -11.169 1.00 76.81 270 ASP A O 1
ATOM 2092 N N . LEU A 1 271 ? 21.858 -9.594 -11.414 1.00 82.38 271 LEU A N 1
ATOM 2093 C CA . LEU A 1 271 ? 22.715 -8.652 -12.130 1.00 82.38 271 LEU A CA 1
ATOM 2094 C C . LEU A 1 271 ? 23.738 -8.038 -11.161 1.00 82.38 271 LEU A C 1
ATOM 2096 O O . LEU A 1 271 ? 23.393 -7.764 -10.010 1.00 82.38 271 LEU A O 1
ATOM 2100 N N . PRO A 1 272 ? 24.978 -7.773 -11.614 1.00 79.38 272 PRO A N 1
ATOM 2101 C CA . PRO A 1 272 ? 25.963 -7.106 -10.776 1.00 79.38 272 PRO A CA 1
ATOM 2102 C C . PRO A 1 272 ? 25.482 -5.702 -10.377 1.00 79.38 272 PRO A C 1
ATOM 2104 O O . PRO A 1 272 ? 24.697 -5.093 -11.116 1.00 79.38 272 PRO A O 1
ATOM 2107 N N . PRO A 1 273 ? 25.985 -5.163 -9.250 1.00 77.38 273 PRO A N 1
ATOM 2108 C CA . PRO A 1 273 ? 25.792 -3.766 -8.908 1.00 77.38 273 PRO A CA 1
ATOM 2109 C C . PRO A 1 273 ? 26.152 -2.849 -10.086 1.00 77.38 273 PRO A C 1
ATOM 2111 O O . PRO A 1 273 ? 27.112 -3.133 -10.810 1.00 77.38 273 PRO A O 1
ATOM 2114 N N . PRO A 1 274 ? 25.406 -1.758 -10.286 1.00 71.38 274 PRO A N 1
ATOM 2115 C CA . PRO A 1 274 ? 25.699 -0.781 -11.326 1.00 71.38 274 PRO A CA 1
ATOM 2116 C C . PRO A 1 274 ? 27.069 -0.132 -11.133 1.00 71.38 274 PRO A C 1
ATOM 2118 O O . PRO A 1 274 ? 27.490 0.108 -10.001 1.00 71.38 274 PRO A O 1
ATOM 2121 N N . ASP A 1 275 ? 27.728 0.238 -12.232 1.00 76.31 275 ASP A N 1
ATOM 2122 C CA . ASP A 1 275 ? 29.027 0.924 -12.182 1.00 76.31 275 ASP A CA 1
ATOM 2123 C C . ASP A 1 275 ? 28.956 2.269 -11.431 1.00 76.31 275 ASP A C 1
ATOM 2125 O O . ASP A 1 275 ? 29.927 2.681 -10.797 1.00 76.31 275 ASP A O 1
ATOM 2129 N N . ASP A 1 276 ? 27.809 2.953 -11.489 1.00 71.25 276 ASP A N 1
ATOM 2130 C CA . ASP A 1 276 ? 27.548 4.221 -10.802 1.00 71.25 276 ASP A CA 1
ATOM 2131 C C . ASP A 1 276 ? 27.054 4.048 -9.357 1.00 71.25 276 ASP A C 1
ATOM 2133 O O . ASP A 1 276 ? 27.011 5.026 -8.611 1.00 71.25 276 ASP A O 1
ATOM 2137 N N . TYR A 1 277 ? 26.731 2.819 -8.942 1.00 72.69 277 TYR A N 1
ATOM 2138 C CA . TYR A 1 277 ? 26.323 2.500 -7.575 1.00 72.69 277 TYR A CA 1
ATOM 2139 C C . TYR A 1 277 ? 26.849 1.124 -7.119 1.00 72.69 277 TYR A C 1
ATOM 2141 O O . TYR A 1 277 ? 26.076 0.197 -6.857 1.00 72.69 277 TYR A O 1
ATOM 2149 N N . PRO A 1 278 ? 28.183 0.967 -6.998 1.00 79.38 278 PRO A N 1
ATOM 2150 C CA . PRO A 1 278 ? 28.813 -0.324 -6.713 1.00 79.38 278 PRO A CA 1
ATOM 2151 C C . PRO A 1 278 ? 28.536 -0.841 -5.294 1.00 79.38 278 PRO A C 1
ATOM 2153 O O . PRO A 1 278 ? 28.744 -2.020 -5.016 1.00 79.38 278 PRO A O 1
ATOM 2156 N N . GLU A 1 279 ? 28.079 0.030 -4.391 1.00 81.38 279 GLU A N 1
ATOM 2157 C CA . GLU A 1 279 ? 27.724 -0.304 -3.007 1.00 81.38 279 GLU A CA 1
ATOM 2158 C C . GLU A 1 279 ? 26.298 -0.857 -2.869 1.00 81.38 279 GLU A C 1
ATOM 2160 O O . GLU A 1 279 ? 25.871 -1.162 -1.755 1.00 81.38 279 GLU A O 1
ATOM 2165 N N . TYR A 1 280 ? 25.558 -0.996 -3.976 1.00 76.00 280 TYR A N 1
ATOM 2166 C CA . TYR A 1 280 ? 24.204 -1.533 -3.956 1.00 76.00 280 TYR A CA 1
ATOM 2167 C C . TYR A 1 280 ? 24.143 -2.894 -3.256 1.00 76.00 280 TYR A C 1
ATOM 2169 O O . TYR A 1 280 ? 24.804 -3.857 -3.651 1.00 76.00 280 TYR A O 1
ATOM 2177 N N . VAL A 1 281 ? 23.271 -2.977 -2.254 1.00 77.00 281 VAL A N 1
ATOM 2178 C CA . VAL A 1 281 ? 22.888 -4.229 -1.609 1.00 77.00 281 VAL A CA 1
ATOM 2179 C C . VAL A 1 281 ? 21.382 -4.400 -1.786 1.00 77.00 281 VAL A C 1
ATOM 2181 O O . VAL A 1 281 ? 20.633 -3.487 -1.421 1.00 77.00 281 VAL A O 1
ATOM 2184 N N . PRO A 1 282 ? 20.918 -5.548 -2.311 1.00 76.88 282 PRO A N 1
ATOM 2185 C CA . PRO A 1 282 ? 19.496 -5.824 -2.404 1.00 76.88 282 PRO A CA 1
ATOM 2186 C C . PRO A 1 282 ? 18.792 -5.735 -1.042 1.00 76.88 282 PRO A C 1
ATOM 2188 O O . PRO A 1 282 ? 19.408 -5.992 0.001 1.00 76.88 282 PRO A O 1
ATOM 2191 N N . PRO A 1 283 ? 17.487 -5.415 -1.023 1.00 79.69 283 PRO A N 1
ATOM 2192 C CA . PRO A 1 283 ? 16.667 -5.509 0.177 1.00 79.69 283 PRO A CA 1
ATOM 2193 C C . PRO A 1 283 ? 16.838 -6.857 0.885 1.00 79.69 283 PRO A C 1
ATOM 2195 O O . PRO A 1 283 ? 16.989 -7.901 0.256 1.00 79.69 283 PRO A O 1
ATOM 2198 N N . THR A 1 284 ? 16.778 -6.856 2.215 1.00 79.31 284 THR A N 1
ATOM 2199 C CA . THR A 1 284 ? 16.952 -8.076 3.023 1.00 79.31 284 THR A CA 1
ATOM 2200 C C . THR A 1 284 ? 15.659 -8.875 3.209 1.00 79.31 284 THR A C 1
ATOM 2202 O O . THR A 1 284 ? 15.593 -9.684 4.128 1.00 79.31 284 THR A O 1
ATOM 2205 N N . ASN A 1 285 ? 14.611 -8.588 2.435 1.00 79.88 285 ASN A N 1
ATOM 2206 C CA . ASN A 1 285 ? 13.378 -9.376 2.459 1.00 79.88 285 ASN A CA 1
ATOM 2207 C C . ASN A 1 285 ? 13.524 -10.635 1.593 1.00 79.88 285 ASN A C 1
ATOM 2209 O O . ASN A 1 285 ? 14.479 -10.747 0.828 1.00 79.88 285 ASN A O 1
ATOM 2213 N N . ASP A 1 286 ? 12.578 -11.563 1.721 1.00 79.88 286 ASP A N 1
ATOM 2214 C CA . ASP A 1 286 ? 12.667 -12.899 1.117 1.00 79.88 286 ASP A CA 1
ATOM 2215 C C . ASP A 1 286 ? 12.779 -12.880 -0.413 1.00 79.88 286 ASP A C 1
ATOM 2217 O O . ASP A 1 286 ? 13.424 -13.746 -0.999 1.00 79.88 286 ASP A O 1
ATOM 2221 N N . GLU A 1 287 ? 12.174 -11.886 -1.069 1.00 80.94 287 GLU A N 1
ATOM 2222 C CA . GLU A 1 287 ? 12.245 -11.742 -2.526 1.00 80.94 287 GLU A CA 1
ATOM 2223 C C . GLU A 1 287 ? 13.463 -10.932 -2.991 1.00 80.94 287 GLU A C 1
ATOM 2225 O O . GLU A 1 287 ? 13.786 -10.963 -4.174 1.00 80.94 287 GLU A O 1
ATOM 2230 N N . HIS A 1 288 ? 14.149 -10.223 -2.089 1.00 82.69 288 HIS A N 1
ATOM 2231 C CA . HIS A 1 288 ? 15.168 -9.217 -2.403 1.00 82.69 288 HIS A CA 1
ATOM 2232 C C . HIS A 1 288 ? 14.663 -8.088 -3.323 1.00 82.69 288 HIS A C 1
ATOM 2234 O O . HIS A 1 288 ? 15.416 -7.526 -4.119 1.00 82.69 288 HIS A O 1
ATOM 2240 N N . LEU A 1 289 ? 13.380 -7.731 -3.205 1.00 82.56 289 LEU A N 1
ATOM 2241 C CA . LEU A 1 289 ? 12.704 -6.742 -4.051 1.00 82.56 289 LEU A CA 1
ATOM 2242 C C . LEU A 1 289 ? 11.985 -5.696 -3.209 1.00 82.56 289 LEU A C 1
ATOM 2244 O O . LEU A 1 289 ? 11.493 -5.977 -2.122 1.00 82.56 289 LEU A O 1
ATOM 2248 N N . VAL A 1 290 ? 11.838 -4.493 -3.749 1.00 80.75 290 VAL A N 1
ATOM 2249 C CA . VAL A 1 290 ? 10.836 -3.541 -3.266 1.00 80.75 290 VAL A CA 1
ATOM 2250 C C . VAL A 1 290 ? 9.738 -3.451 -4.314 1.00 80.75 290 VAL A C 1
ATOM 2252 O O . VAL A 1 290 ? 9.986 -3.151 -5.480 1.00 80.75 290 VAL A O 1
ATOM 2255 N N . LEU A 1 291 ? 8.509 -3.724 -3.903 1.00 83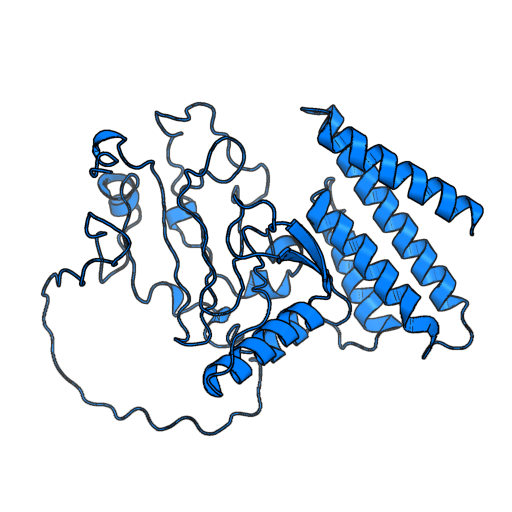.94 291 LEU A N 1
ATOM 2256 C CA . LEU A 1 291 ? 7.347 -3.624 -4.770 1.00 83.94 291 LEU A CA 1
ATOM 2257 C C . LEU A 1 291 ? 6.559 -2.394 -4.348 1.00 83.94 291 LEU A C 1
ATOM 2259 O O . LEU A 1 291 ? 6.070 -2.332 -3.223 1.00 83.94 291 LEU A O 1
ATOM 2263 N N . ASN A 1 292 ? 6.446 -1.428 -5.254 1.00 85.50 292 ASN A N 1
ATOM 2264 C CA . ASN A 1 292 ? 5.701 -0.198 -5.027 1.00 85.50 292 ASN A CA 1
ATOM 2265 C C . ASN A 1 292 ? 4.495 -0.127 -5.966 1.00 85.50 292 ASN A C 1
ATOM 2267 O O . ASN A 1 292 ? 4.482 -0.731 -7.037 1.00 85.50 292 ASN A O 1
ATOM 2271 N N . ALA A 1 293 ? 3.483 0.626 -5.557 1.00 85.38 293 ALA A N 1
ATOM 2272 C CA . ALA A 1 293 ? 2.297 0.903 -6.347 1.00 85.38 293 ALA A CA 1
ATOM 2273 C C . ALA A 1 293 ? 2.105 2.411 -6.516 1.00 85.38 293 ALA A C 1
ATOM 2275 O O . ALA A 1 293 ? 2.470 3.210 -5.647 1.00 85.38 293 ALA A O 1
ATOM 2276 N N . TRP A 1 294 ? 1.506 2.766 -7.653 1.00 88.06 294 TRP A N 1
ATOM 2277 C CA . TRP A 1 294 ? 1.105 4.121 -7.993 1.00 88.06 294 TRP A CA 1
ATOM 2278 C C . TRP A 1 294 ? -0.368 4.101 -8.377 1.00 88.06 294 TRP A C 1
ATOM 2280 O O . TRP A 1 294 ? -0.778 3.422 -9.318 1.00 88.06 294 TRP A O 1
ATOM 2290 N N . LEU A 1 295 ? -1.178 4.845 -7.636 1.00 87.88 295 LEU A N 1
ATOM 2291 C CA . LEU A 1 295 ? -2.607 4.954 -7.874 1.00 87.88 295 LEU A CA 1
ATOM 2292 C C . LEU A 1 295 ? -3.011 6.417 -7.779 1.00 87.88 295 LEU A C 1
ATOM 2294 O O . LEU A 1 295 ? -2.693 7.103 -6.812 1.00 87.88 295 LEU A O 1
ATOM 2298 N N . GLY A 1 296 ? -3.732 6.894 -8.779 1.00 86.62 296 GLY A N 1
ATOM 2299 C CA . GLY A 1 296 ? -4.278 8.238 -8.793 1.00 86.62 296 GLY A CA 1
ATOM 2300 C C . GLY A 1 296 ? -5.091 8.487 -10.060 1.00 86.62 296 GLY A C 1
ATOM 2301 O O . GLY A 1 296 ? -5.106 7.646 -10.961 1.00 86.62 296 GLY A O 1
ATOM 2302 N N . PRO A 1 297 ? -5.814 9.611 -10.119 1.00 81.19 297 PRO A N 1
ATOM 2303 C CA . PRO A 1 297 ? -6.631 9.959 -11.269 1.00 81.19 297 PRO A CA 1
ATOM 2304 C C . PRO A 1 297 ? -5.754 10.355 -12.465 1.00 81.19 297 PRO A C 1
ATOM 2306 O O . PRO A 1 297 ? -4.579 10.697 -12.332 1.00 81.19 297 PRO A O 1
ATOM 2309 N N . ALA A 1 298 ? -6.347 10.377 -13.657 1.00 78.19 298 ALA A N 1
ATOM 2310 C CA . ALA A 1 298 ? -5.656 10.868 -14.843 1.00 78.19 298 ALA A CA 1
ATOM 2311 C C . ALA A 1 298 ? -5.128 12.301 -14.641 1.00 78.19 298 ALA A C 1
ATOM 2313 O O . ALA A 1 298 ? -5.840 13.174 -14.144 1.00 78.19 298 ALA A O 1
ATOM 2314 N N . GLY A 1 299 ? -3.898 12.548 -15.091 1.00 77.94 299 GLY A N 1
ATOM 2315 C CA . GLY A 1 299 ? -3.221 13.836 -14.925 1.00 77.94 299 GLY A CA 1
ATOM 2316 C C . GLY A 1 299 ? -2.257 13.895 -13.740 1.00 77.94 299 GLY A C 1
ATOM 2317 O O . GLY A 1 299 ? -1.611 14.924 -13.560 1.00 77.94 299 GLY A O 1
ATOM 2318 N N . THR A 1 300 ? -2.102 12.813 -12.969 1.00 79.81 300 THR A N 1
ATOM 2319 C CA . THR A 1 300 ? -0.995 12.685 -12.012 1.00 79.81 300 THR A CA 1
ATOM 2320 C C . THR A 1 300 ? 0.353 12.749 -12.711 1.00 79.81 300 THR A C 1
ATOM 2322 O O . THR A 1 300 ? 0.570 12.077 -13.722 1.00 79.81 300 THR A O 1
ATOM 2325 N N . VAL A 1 301 ? 1.271 13.535 -12.152 1.00 76.88 301 VAL A N 1
ATOM 2326 C CA . VAL A 1 301 ? 2.616 13.722 -12.693 1.00 76.88 301 VAL A CA 1
ATOM 2327 C C . VAL A 1 301 ? 3.637 13.354 -11.627 1.00 76.88 301 VAL A C 1
ATOM 2329 O O . VAL A 1 301 ? 3.616 13.892 -10.526 1.00 76.88 301 VAL A O 1
ATOM 2332 N N . SER A 1 302 ? 4.576 12.484 -11.992 1.00 78.81 302 SER A N 1
ATOM 2333 C CA . SER A 1 302 ? 5.840 12.316 -11.278 1.00 78.81 302 SER A CA 1
ATOM 2334 C C . SER A 1 302 ? 6.916 13.088 -12.051 1.00 78.81 302 SER A C 1
ATOM 2336 O O . SER A 1 302 ? 7.306 12.638 -13.132 1.00 78.81 302 SER A O 1
ATOM 2338 N N . PRO A 1 303 ? 7.367 14.265 -11.569 1.00 77.00 303 PRO A N 1
ATOM 2339 C CA . PRO A 1 303 ? 8.473 14.997 -12.178 1.00 77.00 303 PRO A CA 1
ATOM 2340 C C . PRO A 1 303 ? 9.703 14.120 -12.450 1.00 77.00 303 PRO A C 1
ATOM 2342 O O . PRO A 1 303 ? 9.949 13.138 -11.748 1.00 77.00 303 PRO A O 1
ATOM 2345 N N . ALA A 1 304 ? 10.489 14.486 -13.466 1.00 74.31 304 ALA A N 1
ATOM 2346 C CA . ALA A 1 304 ? 11.695 13.751 -13.835 1.00 74.31 304 ALA A CA 1
ATOM 2347 C C . ALA A 1 304 ? 12.695 13.704 -12.669 1.00 74.31 304 ALA A C 1
ATOM 2349 O O . ALA A 1 304 ? 13.089 14.741 -12.133 1.00 74.31 304 ALA A O 1
ATOM 2350 N N . HIS A 1 305 ? 13.121 12.495 -12.309 1.00 67.31 305 HIS A N 1
ATOM 2351 C CA . HIS A 1 305 ? 14.110 12.244 -11.268 1.00 67.31 305 HIS A CA 1
ATOM 2352 C C . HIS A 1 305 ? 14.914 10.976 -11.578 1.00 67.31 305 HIS A C 1
ATOM 2354 O O . HIS A 1 305 ? 14.489 10.094 -12.333 1.00 67.31 305 HIS A O 1
ATOM 2360 N N . THR A 1 306 ? 16.100 10.879 -10.987 1.00 60.97 306 THR A N 1
ATOM 2361 C CA . THR A 1 306 ? 16.827 9.616 -10.867 1.00 60.97 306 THR A CA 1
ATOM 2362 C C . THR A 1 306 ? 16.450 8.969 -9.550 1.00 60.97 306 THR A C 1
ATOM 2364 O O . THR A 1 306 ? 16.405 9.648 -8.527 1.00 60.97 306 THR A O 1
ATOM 2367 N N . VAL A 1 307 ? 16.195 7.667 -9.572 1.00 60.25 307 VAL A N 1
ATOM 2368 C CA . VAL A 1 307 ? 16.040 6.897 -8.339 1.00 60.25 307 VAL A CA 1
ATOM 2369 C C . VAL A 1 307 ? 17.458 6.666 -7.798 1.00 60.25 307 VAL A C 1
ATOM 2371 O O . VAL A 1 307 ? 18.289 6.125 -8.527 1.00 60.25 307 VAL A O 1
ATOM 2374 N N . GLY A 1 308 ? 17.779 7.195 -6.613 1.00 44.94 308 GLY A N 1
ATOM 2375 C CA . GLY A 1 308 ? 19.132 7.193 -6.042 1.00 44.94 308 GLY A CA 1
ATOM 2376 C C . GLY A 1 308 ? 19.155 6.937 -4.528 1.00 44.94 308 GLY A C 1
ATOM 2377 O O . GLY A 1 308 ? 18.228 7.318 -3.816 1.00 44.94 308 GLY A O 1
ATOM 2378 N N . ASP A 1 309 ? 20.229 6.273 -4.088 1.00 41.78 309 ASP A N 1
ATOM 2379 C CA . ASP A 1 309 ? 20.749 5.988 -2.733 1.00 41.78 309 ASP A CA 1
ATOM 2380 C C . ASP A 1 309 ? 19.896 5.283 -1.665 1.00 41.78 309 ASP A C 1
ATOM 2382 O O . ASP A 1 309 ? 20.465 4.782 -0.695 1.00 41.78 309 ASP A O 1
ATOM 2386 N N . VAL A 1 310 ? 18.577 5.158 -1.800 1.00 40.25 310 VAL A N 1
ATOM 2387 C CA . VAL A 1 310 ? 17.787 4.394 -0.801 1.00 40.25 310 VAL A CA 1
ATOM 2388 C C . VAL A 1 310 ? 16.567 3.683 -1.369 1.00 40.25 310 VAL A C 1
ATOM 2390 O O . VAL A 1 310 ? 16.122 2.687 -0.801 1.00 40.25 310 VAL A O 1
ATOM 2393 N N . ASP A 1 311 ? 16.082 4.132 -2.522 1.00 37.62 311 ASP A N 1
ATOM 2394 C CA . ASP A 1 311 ? 14.980 3.504 -3.227 1.00 37.62 311 ASP A CA 1
ATOM 2395 C C . ASP A 1 311 ? 15.502 2.828 -4.496 1.00 37.62 311 ASP A C 1
ATOM 2397 O O . ASP A 1 311 ? 16.088 3.454 -5.370 1.00 37.62 311 ASP A O 1
ATOM 2401 N N . LEU A 1 312 ? 15.310 1.514 -4.570 1.00 39.31 312 LEU A N 1
ATOM 2402 C CA . LEU A 1 312 ? 15.222 0.729 -5.798 1.00 39.31 312 LEU A CA 1
ATOM 2403 C C . LEU A 1 312 ? 16.227 1.050 -6.918 1.00 39.31 312 LEU A C 1
ATOM 2405 O O . LEU A 1 312 ? 15.851 1.436 -8.027 1.00 39.31 312 LEU A O 1
ATOM 2409 N N . TRP A 1 313 ? 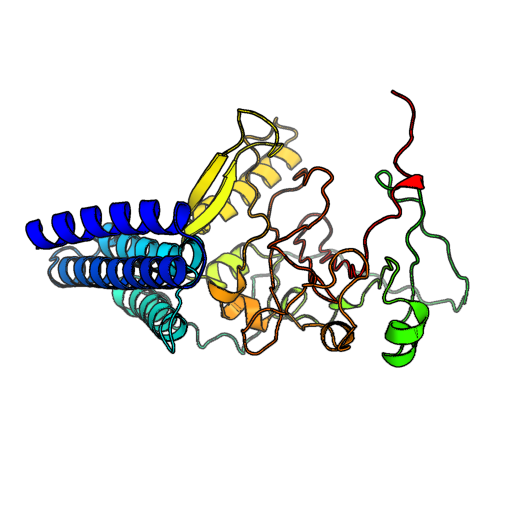17.477 0.649 -6.722 1.00 37.38 313 TRP A N 1
ATOM 2410 C CA . TRP A 1 313 ? 17.999 -0.234 -7.756 1.00 37.38 313 TRP A CA 1
ATOM 2411 C C . TRP A 1 313 ? 17.310 -1.573 -7.551 1.00 37.38 313 TRP A C 1
ATOM 2413 O O . TRP A 1 313 ? 17.405 -2.191 -6.501 1.00 37.38 313 TRP A O 1
ATOM 2423 N N . ILE A 1 314 ? 16.492 -1.966 -8.509 1.00 38.81 314 ILE A N 1
ATOM 2424 C CA . ILE A 1 314 ? 16.088 -3.351 -8.674 1.00 38.81 314 ILE A CA 1
ATOM 2425 C C . ILE A 1 314 ? 16.449 -3.648 -10.121 1.00 38.81 314 ILE A C 1
ATOM 2427 O O . ILE A 1 314 ? 16.179 -2.807 -10.980 1.00 38.81 314 ILE A O 1
ATOM 2431 N N . PRO A 1 315 ? 16.964 -4.836 -10.451 1.00 33.22 315 PRO A N 1
ATOM 2432 C CA . PRO A 1 315 ? 16.911 -5.345 -11.823 1.00 33.22 315 PRO A CA 1
ATOM 2433 C C . PRO A 1 315 ? 15.498 -5.303 -12.465 1.00 33.22 315 PRO A C 1
ATOM 2435 O O . PRO A 1 315 ? 15.360 -5.608 -13.647 1.00 33.22 315 PRO A O 1
ATOM 2438 N N . ALA A 1 316 ? 14.451 -4.900 -11.728 1.00 34.78 316 ALA A N 1
ATOM 2439 C CA . ALA A 1 316 ? 13.105 -4.632 -12.205 1.00 34.78 316 ALA A CA 1
ATOM 2440 C C . ALA A 1 316 ? 12.247 -3.900 -11.155 1.00 34.78 316 ALA A C 1
ATOM 2442 O O . ALA A 1 316 ? 11.691 -4.496 -10.235 1.00 34.78 316 ALA A O 1
ATOM 2443 N N . LEU A 1 317 ? 12.073 -2.595 -11.325 1.00 38.81 317 LEU A N 1
ATOM 2444 C CA . LEU A 1 317 ? 10.959 -1.898 -10.700 1.00 38.81 317 LEU A CA 1
ATOM 2445 C C . LEU A 1 317 ? 9.649 -2.369 -11.364 1.00 38.81 317 LEU A C 1
ATOM 2447 O O . LEU A 1 317 ? 9.454 -2.186 -12.565 1.00 38.81 317 LEU A O 1
ATOM 2451 N N . VAL A 1 318 ? 8.742 -2.987 -10.607 1.00 40.28 318 VAL A N 1
ATOM 2452 C CA . VAL A 1 318 ? 7.377 -3.250 -11.083 1.00 40.28 318 VAL A CA 1
ATOM 2453 C C . VAL A 1 318 ? 6.558 -1.988 -10.828 1.00 40.28 318 VAL A C 1
ATOM 2455 O O . VAL A 1 318 ? 5.994 -1.803 -9.756 1.00 40.28 318 VAL A O 1
ATOM 2458 N N . LEU A 1 319 ? 6.543 -1.081 -11.804 1.00 45.41 319 LEU A N 1
ATOM 2459 C CA . LEU A 1 319 ? 5.573 0.011 -11.827 1.00 45.41 319 LEU A CA 1
ATOM 2460 C C . LEU A 1 319 ? 4.204 -0.585 -12.141 1.00 45.41 319 LEU A C 1
ATOM 2462 O O . LEU A 1 319 ? 4.043 -1.266 -13.149 1.00 45.41 319 LEU A O 1
ATOM 2466 N N . ILE A 1 320 ? 3.237 -0.357 -11.261 1.00 45.16 320 ILE A N 1
ATOM 2467 C CA . ILE A 1 320 ? 1.836 -0.677 -11.513 1.00 45.16 320 ILE A CA 1
ATOM 2468 C C . ILE A 1 320 ? 1.114 0.653 -11.573 1.00 45.16 320 ILE A C 1
ATOM 2470 O O . ILE A 1 320 ? 0.877 1.275 -10.542 1.00 45.16 320 ILE A O 1
ATOM 2474 N N . PHE A 1 321 ? 0.823 1.093 -12.793 1.00 45.44 321 PHE A N 1
ATOM 2475 C CA . PHE A 1 321 ? -0.110 2.183 -13.040 1.00 45.44 321 PHE A CA 1
ATOM 2476 C C . PHE A 1 321 ? -1.487 1.580 -13.261 1.00 45.44 321 PHE A C 1
ATOM 2478 O O . PHE A 1 321 ? -1.663 0.800 -14.191 1.00 45.44 321 PHE A O 1
ATOM 2485 N N . VAL A 1 322 ? -2.468 1.946 -12.445 1.00 42.50 322 VAL A N 1
ATOM 2486 C CA . VAL A 1 322 ? -3.872 1.660 -12.757 1.00 42.50 322 VAL A CA 1
ATOM 2487 C C . VAL A 1 322 ? -4.450 2.893 -13.438 1.00 42.50 322 VAL A C 1
ATOM 2489 O O . VAL A 1 322 ? -4.993 3.771 -12.773 1.00 42.50 322 VAL A O 1
ATOM 2492 N N . ASP A 1 323 ? -4.326 2.984 -14.764 1.00 40.53 323 ASP A N 1
ATOM 2493 C CA . ASP A 1 323 ? -5.094 3.972 -15.527 1.00 40.53 323 ASP A CA 1
ATOM 2494 C C . ASP A 1 323 ? -6.474 3.388 -15.864 1.00 40.53 323 ASP A C 1
ATOM 2496 O O . ASP A 1 323 ? -6.624 2.571 -16.781 1.00 40.53 323 ASP A O 1
ATOM 2500 N N . ARG A 1 324 ? -7.506 3.802 -15.114 1.00 42.31 324 ARG A N 1
ATOM 2501 C CA . ARG A 1 324 ? -8.900 3.379 -15.346 1.00 42.31 324 ARG A CA 1
ATOM 2502 C C . ARG A 1 324 ? -9.466 3.861 -16.683 1.00 42.31 324 ARG A C 1
ATOM 2504 O O . ARG A 1 324 ? -10.455 3.299 -17.144 1.00 42.31 324 ARG A O 1
ATOM 2511 N N . VAL A 1 325 ? -8.865 4.867 -17.323 1.00 33.47 325 VAL A N 1
ATOM 2512 C CA . VAL A 1 325 ? -9.374 5.446 -18.578 1.00 33.47 325 VAL A CA 1
ATOM 2513 C C . VAL A 1 325 ? -9.021 4.577 -19.783 1.00 33.47 325 VAL A C 1
ATOM 2515 O O . VAL A 1 325 ? -9.748 4.584 -20.775 1.00 33.47 325 VAL A O 1
ATOM 2518 N N . GLN A 1 326 ? -7.938 3.799 -19.697 1.00 27.45 326 GLN A N 1
ATOM 2519 C CA . GLN A 1 326 ? -7.494 2.906 -20.774 1.00 27.45 326 GLN A CA 1
ATOM 2520 C C . GLN A 1 326 ? -7.416 1.425 -20.373 1.00 27.45 326 GLN A C 1
ATOM 2522 O O . GLN A 1 326 ? -7.144 0.588 -21.232 1.00 27.45 326 GLN A O 1
ATOM 2527 N N . GLY A 1 327 ? -7.672 1.074 -19.106 1.00 28.59 327 GLY A N 1
ATOM 2528 C CA . GLY A 1 327 ? -7.590 -0.314 -18.631 1.00 28.59 327 GLY A CA 1
ATOM 2529 C C . GLY A 1 327 ? -6.176 -0.896 -18.722 1.00 28.59 327 GLY A C 1
ATOM 2530 O O . GLY A 1 327 ? -6.002 -2.111 -18.784 1.00 28.59 327 GLY A O 1
ATOM 2531 N N . SER A 1 328 ? -5.161 -0.035 -18.783 1.00 29.27 328 SER A N 1
ATOM 2532 C CA . SER A 1 328 ? -3.777 -0.422 -19.021 1.00 29.27 328 SER A CA 1
ATOM 2533 C C . SER A 1 328 ? -2.989 -0.419 -17.721 1.00 29.27 328 SER A C 1
ATOM 2535 O O . SER A 1 328 ? -2.805 0.638 -17.118 1.00 29.27 328 SER A O 1
ATOM 2537 N N . VAL A 1 329 ? -2.469 -1.588 -17.342 1.00 35.44 329 VAL A N 1
ATOM 2538 C CA . VAL A 1 329 ? -1.356 -1.680 -16.397 1.00 35.44 329 VAL A CA 1
ATOM 2539 C C . VAL A 1 329 ? -0.053 -1.601 -17.185 1.00 35.44 329 VAL A C 1
ATOM 2541 O O . VAL A 1 329 ? 0.185 -2.382 -18.107 1.00 35.44 329 VAL A O 1
ATOM 2544 N N . LEU A 1 330 ? 0.771 -0.608 -16.859 1.00 32.00 330 LEU A N 1
ATOM 2545 C CA . LEU A 1 330 ? 2.057 -0.359 -17.507 1.00 32.00 330 LEU A CA 1
ATOM 2546 C C . LEU A 1 330 ? 3.189 -0.763 -16.573 1.00 32.00 330 LEU A C 1
ATOM 2548 O O . LEU A 1 330 ? 3.421 -0.079 -15.583 1.00 32.00 330 LEU A O 1
ATOM 2552 N N . GLN A 1 331 ? 3.927 -1.811 -16.938 1.00 37.03 331 GLN A N 1
ATOM 2553 C CA . GLN A 1 331 ? 5.204 -2.136 -16.315 1.00 37.03 331 GLN A CA 1
ATOM 2554 C C . GLN A 1 331 ? 6.353 -1.543 -17.133 1.00 37.03 331 GLN A C 1
ATOM 2556 O O . GLN A 1 331 ? 6.466 -1.783 -18.337 1.00 37.03 331 GLN A O 1
ATOM 2561 N N . LEU A 1 332 ? 7.240 -0.813 -16.460 1.00 34.78 332 LEU A N 1
ATOM 2562 C CA . LEU A 1 332 ? 8.513 -0.367 -17.012 1.00 34.78 332 LEU A CA 1
ATOM 2563 C C . LEU A 1 332 ? 9.652 -1.085 -16.284 1.00 34.78 332 LEU A C 1
ATOM 2565 O O . LEU A 1 332 ? 9.896 -0.825 -15.111 1.00 34.78 332 LEU A O 1
ATOM 2569 N N . LEU A 1 333 ? 10.372 -1.955 -16.991 1.00 34.38 333 LEU A N 1
ATOM 2570 C CA . LEU A 1 333 ? 11.604 -2.563 -16.489 1.00 34.38 333 LEU A CA 1
ATOM 2571 C C . LEU A 1 333 ? 12.759 -1.575 -16.707 1.00 34.38 333 LEU A C 1
ATOM 2573 O O . LEU A 1 333 ? 13.094 -1.248 -17.848 1.00 34.38 333 LEU A O 1
ATOM 2577 N N . ARG A 1 334 ? 13.353 -1.074 -15.618 1.00 37.72 334 ARG A N 1
ATOM 2578 C CA . ARG A 1 334 ? 14.534 -0.200 -15.647 1.00 37.72 334 ARG A CA 1
ATOM 2579 C C . ARG A 1 334 ? 15.686 -0.874 -14.916 1.00 37.72 334 ARG A C 1
ATOM 2581 O O . ARG A 1 334 ? 15.511 -1.314 -13.789 1.00 37.72 334 ARG A O 1
ATOM 2588 N N . THR A 1 335 ? 16.850 -0.897 -15.554 1.00 32.41 335 THR A N 1
ATOM 2589 C CA . THR A 1 335 ? 18.062 -1.548 -15.041 1.00 32.41 335 THR A CA 1
ATOM 2590 C C . THR A 1 335 ? 19.326 -0.693 -15.215 1.00 32.41 335 THR A C 1
ATOM 2592 O O . THR A 1 335 ? 20.425 -1.204 -15.038 1.00 32.41 335 THR A O 1
ATOM 2595 N N . SER A 1 336 ? 19.209 0.585 -15.610 1.00 33.06 336 SER A N 1
ATOM 2596 C CA . SER A 1 336 ? 20.346 1.523 -15.682 1.00 33.06 336 SER A CA 1
ATOM 2597 C C . SER A 1 336 ? 19.947 3.012 -15.748 1.00 33.06 336 SER A C 1
ATOM 2599 O O . SER A 1 336 ? 18.789 3.372 -16.021 1.00 33.06 336 SER A O 1
ATOM 2601 N N . ARG A 1 337 ? 20.921 3.896 -15.464 1.00 37.28 337 ARG A N 1
ATOM 2602 C CA . ARG A 1 337 ? 20.842 5.364 -15.596 1.00 37.28 337 ARG A CA 1
ATOM 2603 C C . ARG A 1 337 ? 20.913 5.791 -17.074 1.00 37.28 337 ARG A C 1
ATOM 2605 O O . ARG A 1 337 ? 21.545 5.127 -17.891 1.00 37.28 337 ARG A O 1
ATOM 2612 N N . TRP A 1 338 ? 20.255 6.902 -17.423 1.00 35.00 338 TRP A N 1
ATOM 2613 C CA . TRP A 1 338 ? 20.455 7.557 -18.725 1.00 35.00 338 TRP A CA 1
ATOM 2614 C C . TRP A 1 338 ? 21.883 8.128 -18.754 1.00 35.00 338 TRP A C 1
ATOM 2616 O O . TRP A 1 338 ? 22.259 8.767 -17.768 1.00 35.00 338 TRP A O 1
ATOM 2626 N N . PRO A 1 339 ? 22.679 7.933 -19.820 1.00 29.56 339 PRO A N 1
ATOM 2627 C CA . PRO A 1 339 ? 23.933 8.662 -19.955 1.00 29.56 339 PRO A CA 1
ATOM 2628 C C . PRO A 1 339 ? 23.662 10.174 -19.892 1.00 29.56 339 PRO A C 1
ATOM 2630 O O . PRO A 1 339 ? 22.775 10.675 -20.583 1.00 29.56 339 PRO A O 1
ATOM 2633 N N . GLU A 1 340 ? 24.407 10.885 -19.039 1.00 33.03 340 GLU A N 1
ATOM 2634 C CA . GLU A 1 340 ? 24.251 12.330 -18.781 1.00 33.03 340 GLU A CA 1
ATOM 2635 C C . GLU A 1 340 ? 24.442 13.201 -20.039 1.00 33.03 340 GLU A C 1
ATOM 2637 O O . GLU A 1 340 ? 24.003 14.349 -20.063 1.00 33.03 340 GLU A O 1
ATOM 2642 N N . ASP A 1 341 ? 25.006 12.643 -21.114 1.00 32.34 341 ASP A N 1
ATOM 2643 C CA . ASP A 1 341 ? 25.274 13.345 -22.373 1.00 32.34 341 ASP A CA 1
ATOM 2644 C C . ASP A 1 341 ? 24.015 13.721 -23.184 1.00 32.34 341 ASP A C 1
ATOM 2646 O O . ASP A 1 341 ? 24.116 14.496 -24.133 1.00 32.34 341 ASP A O 1
ATOM 2650 N N . ASP A 1 342 ? 22.826 13.223 -22.819 1.00 36.44 342 ASP A N 1
ATOM 2651 C CA . ASP A 1 342 ? 21.566 13.521 -23.526 1.00 36.44 342 ASP A CA 1
ATOM 2652 C C . ASP A 1 342 ? 20.679 14.576 -22.829 1.00 36.44 342 ASP A C 1
ATOM 2654 O O . ASP A 1 342 ? 19.601 14.888 -23.320 1.00 36.44 342 ASP A O 1
ATOM 2658 N N . MET A 1 343 ? 21.095 15.151 -21.694 1.00 29.78 343 MET A N 1
ATOM 2659 C CA . MET A 1 343 ? 20.285 16.127 -20.930 1.00 29.78 343 MET A CA 1
ATOM 2660 C C . MET A 1 343 ? 20.517 17.595 -21.344 1.00 29.78 343 MET A C 1
ATOM 2662 O O . MET A 1 343 ? 20.170 18.515 -20.601 1.00 29.78 343 MET A O 1
ATOM 2666 N N . ALA A 1 344 ? 21.099 17.843 -22.521 1.00 29.47 344 ALA A N 1
ATOM 2667 C CA . ALA A 1 344 ? 21.363 19.188 -23.031 1.00 29.47 344 ALA A CA 1
ATOM 2668 C C . ALA A 1 344 ? 20.407 19.572 -24.178 1.00 29.47 344 ALA A C 1
ATOM 2670 O O . ALA A 1 344 ? 20.803 19.638 -25.341 1.00 29.47 344 ALA A O 1
ATOM 2671 N N . GLY A 1 345 ? 19.153 19.876 -23.833 1.00 26.08 345 GLY A N 1
ATOM 2672 C CA . GLY A 1 345 ? 18.235 20.663 -24.670 1.00 26.08 345 GLY A CA 1
ATOM 2673 C C . GLY A 1 345 ? 18.241 22.145 -24.245 1.00 26.08 345 GLY A C 1
ATOM 2674 O O . GLY A 1 345 ? 18.383 22.414 -23.052 1.00 26.08 345 GLY A O 1
ATOM 2675 N N . PRO A 1 346 ? 18.150 23.117 -25.179 1.00 26.08 346 PRO A N 1
ATOM 2676 C CA . PRO A 1 346 ? 18.359 24.544 -24.899 1.00 26.08 346 PRO A CA 1
ATOM 2677 C C . PRO A 1 346 ? 17.203 25.174 -24.085 1.00 26.08 346 PRO A C 1
ATOM 2679 O O . PRO A 1 346 ? 16.122 24.588 -24.047 1.00 26.08 346 PRO A O 1
ATOM 2682 N N . PRO A 1 347 ? 17.439 26.340 -23.439 1.00 33.12 347 PRO A N 1
ATOM 2683 C CA . PRO A 1 347 ? 16.594 26.912 -22.379 1.00 33.12 347 PRO A CA 1
ATOM 2684 C C . PRO A 1 347 ? 15.165 27.288 -22.774 1.00 33.12 347 PRO A C 1
ATOM 2686 O O . PRO A 1 347 ? 14.938 27.657 -23.951 1.00 33.12 347 PRO A O 1
#

Radius of gyration: 22.65 Å; chains: 1; bounding box: 52×45×73 Å

InterPro domains:
  IPR041667 Cupin-like domain 8 [PF13621] (162-305)

Organism: NCBI:txid34458

pLDDT: mean 76.71, std 21.5, range [26.08, 98.69]

Sequence (347 aa):
MEDLRAALTNLLKHAHKEMASTEGMRGRGWRRIYTDVCILLAYADILDFSASTDKVEDKVFPFSALSHLDHSIVIAGAPGDGRLDAILDLIDGIQEECLGSPPNHRRDAPFVAAVPPSPNPNPTSNSNSTSNSVAAPLLSAEKSVLRLDTPPSLGTFIARLSSRPFLLPGFLLDWPALNAHPWASLEYLRAAAGPGRVVPVEVGNDYRKDDWTQKMMPWDAFLASIEELEKQRDAGLSPGPLLYLAQHSLFNQFPALREDVIVPDYVYSDLPPPDDYPEYVPPTNDEHLVLNAWLGPAGTVSPAHTVGDVDLWIPALVLIFVDRVQGSVLQLLRTSRWPEDDMAGPP

Secondary structure (DSSP, 8-state):
-HHHHHHHHHHHHHHHHHHHH--HHHHHHHHHHHHHHHHHHHHHHHHHHHH-S-TTGGGHHHHHHHHHHHHIIIII---STTHHHHHHHHHHHHHHHTT-PPPGGGTTS-------------------------PPPPTT-SSPPEE-SSPPPHHHIIIIITTS-EE-TTTTTT-GGGTTS-TT-HHHHHHHH-TT-EEEEEESS-TTSTT-EEEEEEHHHHHHHHHHHHHHHHTTPPP---EEEEEE-HHHH-HHHHTT----GGGGS-PPPPTT-TT----SSTTS----EEE--TT---------TTS---S-----BEETTTTEE---B--SPPPGGG-----